Protein AF-A0A4R3HU77-F1 (afdb_monomer)

Sequence (291 aa):
MKYIYESVIEAAISDFEGFFNPNAQFRVNYKTANINGPAKVTGNEKGSTLWFNTFGAQQPIESLDDVMFCLIILGHELAHYVNKHVSHKDQSKTDSIAIEGWADNFGARITFTLITFGSAVSEIIDNLTAVPFAKPVPFKFKQEIILKAIGRALLRIYETVYKNTDGSGQYLKSSQRVFTFLAGVTAFFYRLWGDLNEVWLFYVYKRLAFDTKLTDRAYDPHDKMAPDALFERMREIHIQIKGEERFITAGMHPNFLNLIGTSYVDDPEERERRKDRLREEFKRWEFKFEL

Secondary structure (DSSP, 8-state):
--EEHHHHHHHHHHHHHHTB-GGG-----EEEE--SSSEEEEEETTEEEEEEEHHHHT-EE-SHHHHHHHHHHHHHHHHHHHTTGGG---SSHHHHHHHHHHHHHHHHHHHHHHHHH-HHHHHHHHHHH--TT-SSPPHHHHHHHHHHHHHHHHHHHIIIIIGGGTTSSSS--HHHHHHHHHHHHHHHHHHHHSS--HHHHHHHHIIIIITTTHHHHH--TT----HHHHHHHHHHHHHHHHTTSS-SS--B-HHHHHHH-------HHHHHHHHHHHHHHHHT-------

Nearest PDB structures (foldseek):
  8dwg-assembly1_R  TM=2.393E-01  e=9.213E+00  Homo sapiens

Foldseek 3Di:
DKDFLLLLLVLLQVLVCVLFDVVLVDHAAEDEDQDDDQWAWDDAPVAIYIYGHPVRRGHIDPALLNSLLSQLVSLLRVLCRQLVVNHDDDPDLLLLALSSLSSLLLSLLSSVCCCPRRPSNVVVLCVRPDDPPDPPDPPVVSVLRNLLSNLLSLLVCLVPPQCVCCPVSSHQHSLSSSVSNLNSNQQQVCLVPVADDPVVNCVSCCRRDVVNVNCVPSDDPVRDDPPPVSVVSSLVRSCVCCDPHQFNRDRRDPVCCSRNTGRRDPDPVVVVVVVVVVVVSVVPDDPPPPD

Radius of gyration: 18.77 Å; Cα contacts (8 Å, |Δi|>4): 395; chains: 1; bounding box: 55×50×49 Å

pLDDT: mean 90.28, std 10.26, range [32.72, 98.81]

Mean predicted aligned error: 5.1 Å

Structure (mmCIF, N/CA/C/O backbone):
data_AF-A0A4R3HU77-F1
#
_entry.id   AF-A0A4R3HU77-F1
#
loop_
_atom_site.group_PDB
_atom_site.id
_atom_site.type_symbol
_atom_site.label_atom_id
_atom_site.label_alt_id
_atom_site.label_comp_id
_atom_site.label_asym_id
_atom_site.label_entity_id
_atom_site.label_seq_id
_atom_site.pdbx_PDB_ins_code
_atom_site.Cartn_x
_atom_site.Cartn_y
_atom_site.Cartn_z
_atom_site.occupancy
_atom_site.B_iso_or_equiv
_atom_site.auth_seq_id
_atom_site.auth_comp_id
_atom_site.auth_asym_id
_atom_site.auth_atom_id
_atom_site.pdbx_PDB_model_num
ATOM 1 N N . MET A 1 1 ? -19.833 3.362 18.192 1.00 58.88 1 MET A N 1
ATOM 2 C CA . MET A 1 1 ? -18.814 2.327 18.468 1.00 58.88 1 MET A CA 1
ATOM 3 C C . MET A 1 1 ? -17.461 3.021 18.420 1.00 58.88 1 MET A C 1
ATOM 5 O O . MET A 1 1 ? -17.273 3.811 17.505 1.00 58.88 1 MET A O 1
ATOM 9 N N . LYS A 1 2 ? -16.586 2.843 19.417 1.00 75.12 2 LYS A N 1
ATOM 10 C CA . LYS A 1 2 ? -15.250 3.460 19.418 1.00 75.12 2 LYS A CA 1
ATOM 11 C C . LYS A 1 2 ? -14.259 2.413 18.920 1.00 75.12 2 LYS A C 1
ATOM 13 O O . LYS A 1 2 ? -14.083 1.404 19.592 1.00 75.12 2 LYS A O 1
ATOM 18 N N . TYR A 1 3 ? -13.684 2.632 17.744 1.00 86.44 3 TYR A N 1
ATOM 19 C CA . TYR A 1 3 ? -12.641 1.763 17.205 1.00 86.44 3 TYR A CA 1
ATOM 20 C C . TYR A 1 3 ? -11.271 2.194 17.739 1.00 86.44 3 TYR A C 1
ATOM 22 O O . TYR A 1 3 ? -11.066 3.362 18.081 1.00 86.44 3 TYR A O 1
ATOM 30 N N . ILE A 1 4 ? -10.339 1.247 17.791 1.00 93.50 4 ILE A N 1
ATOM 31 C CA . ILE A 1 4 ? -8.904 1.498 17.957 1.00 93.50 4 ILE A CA 1
ATOM 32 C C . ILE A 1 4 ? -8.156 0.948 16.741 1.00 93.50 4 ILE A C 1
ATOM 34 O O . ILE A 1 4 ? -8.726 0.185 15.956 1.00 93.50 4 ILE A O 1
ATOM 38 N N . TYR A 1 5 ? -6.892 1.331 16.572 1.00 93.25 5 TYR A N 1
ATOM 39 C CA . TYR A 1 5 ? -6.062 0.865 15.455 1.00 93.25 5 TYR A CA 1
ATOM 40 C C . TYR A 1 5 ? -5.981 -0.664 15.395 1.00 93.25 5 TYR A C 1
ATOM 42 O O . TYR A 1 5 ? -6.074 -1.234 14.313 1.00 93.25 5 TYR A O 1
ATOM 50 N N . GLU A 1 6 ? -5.881 -1.334 16.544 1.00 95.81 6 GLU A N 1
ATOM 51 C CA . GLU A 1 6 ? -5.884 -2.799 16.626 1.00 95.81 6 GLU A CA 1
ATOM 52 C C . GLU A 1 6 ? -7.128 -3.419 15.973 1.00 95.81 6 GLU A C 1
ATOM 54 O O . GLU A 1 6 ? -6.992 -4.348 15.185 1.00 95.81 6 GLU A O 1
ATOM 59 N N . SER A 1 7 ? -8.319 -2.840 16.161 1.00 95.81 7 SER A N 1
ATOM 60 C CA . SER A 1 7 ? -9.546 -3.331 15.516 1.00 95.81 7 SER A CA 1
ATOM 61 C C . SER A 1 7 ? -9.499 -3.215 13.987 1.00 95.81 7 SER A C 1
ATOM 63 O O . SER A 1 7 ? -10.023 -4.074 13.283 1.00 95.81 7 SER A O 1
ATOM 65 N N . VAL A 1 8 ? -8.873 -2.155 13.459 1.00 97.00 8 VAL A N 1
ATOM 66 C CA . VAL A 1 8 ? -8.681 -1.977 12.009 1.00 97.00 8 VAL A CA 1
ATOM 67 C C . VAL A 1 8 ? -7.663 -2.985 11.478 1.00 97.00 8 VAL A C 1
ATOM 69 O O . VAL A 1 8 ? -7.884 -3.571 10.420 1.00 97.00 8 V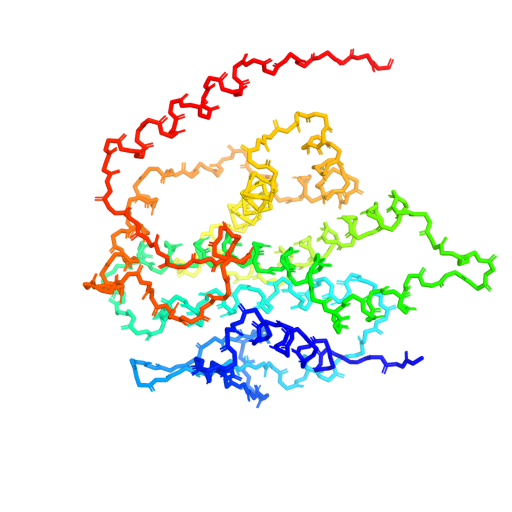AL A O 1
ATOM 72 N N . ILE A 1 9 ? -6.576 -3.214 12.220 1.00 97.75 9 ILE A N 1
ATOM 73 C CA . ILE A 1 9 ? -5.539 -4.196 11.885 1.00 97.75 9 ILE A CA 1
ATOM 74 C C . ILE A 1 9 ? -6.141 -5.600 11.814 1.00 97.75 9 ILE A C 1
ATOM 76 O O . ILE A 1 9 ? -5.934 -6.299 10.827 1.00 97.75 9 ILE A O 1
ATOM 80 N N . GLU A 1 10 ? -6.917 -5.996 12.821 1.00 98.00 10 GLU A N 1
ATOM 81 C CA . GLU A 1 10 ? -7.581 -7.300 12.883 1.00 98.00 10 GLU A CA 1
ATOM 82 C C . GLU A 1 10 ? -8.560 -7.504 11.728 1.00 98.00 10 GLU A C 1
ATOM 84 O O . GLU A 1 10 ? -8.513 -8.531 11.048 1.00 98.00 10 GLU A O 1
ATOM 89 N N . ALA A 1 11 ? -9.406 -6.504 11.460 1.00 98.31 11 ALA A N 1
ATOM 90 C CA . ALA A 1 11 ? -10.344 -6.538 10.344 1.00 98.31 11 ALA A CA 1
ATOM 91 C C . ALA A 1 11 ? -9.618 -6.692 9.000 1.00 98.31 11 ALA A C 1
ATOM 93 O O . ALA A 1 11 ? -9.968 -7.552 8.193 1.00 98.31 11 ALA A O 1
ATOM 94 N N . ALA A 1 12 ? -8.571 -5.899 8.778 1.00 98.62 12 ALA A N 1
ATOM 95 C CA . ALA A 1 12 ? -7.805 -5.926 7.543 1.00 98.62 12 ALA A CA 1
ATOM 96 C C . ALA A 1 12 ? -6.986 -7.211 7.368 1.00 98.62 12 ALA A C 1
ATOM 98 O O . ALA A 1 12 ? -6.893 -7.716 6.252 1.00 98.62 12 ALA A O 1
ATOM 99 N N . ILE A 1 13 ? -6.416 -7.767 8.441 1.00 98.62 13 ILE A N 1
ATOM 100 C CA . ILE A 1 13 ? -5.729 -9.063 8.395 1.00 98.62 13 ILE A CA 1
ATOM 101 C C . ILE A 1 13 ? -6.724 -10.179 8.067 1.00 98.62 13 ILE A C 1
ATOM 103 O O . ILE A 1 13 ? -6.445 -10.983 7.181 1.00 98.62 13 ILE A O 1
ATOM 107 N N . SER A 1 14 ? -7.890 -10.194 8.717 1.00 98.56 14 SER A N 1
ATOM 108 C CA . SER A 1 14 ? -8.952 -11.168 8.442 1.00 98.56 14 SER A CA 1
ATOM 109 C C . SER A 1 14 ? -9.405 -11.115 6.977 1.00 98.56 14 SER A C 1
ATOM 111 O O . SER A 1 14 ? -9.433 -12.140 6.293 1.00 98.56 14 SER A O 1
ATOM 113 N N . ASP A 1 15 ? -9.672 -9.913 6.453 1.00 98.69 15 ASP A N 1
ATOM 114 C CA . ASP A 1 15 ? -10.028 -9.729 5.043 1.00 98.69 15 ASP A CA 1
ATOM 115 C C . ASP A 1 15 ? -8.884 -10.161 4.106 1.00 98.69 15 ASP A C 1
ATOM 117 O O . ASP A 1 15 ? -9.128 -10.845 3.110 1.00 98.69 15 ASP A O 1
ATOM 121 N N . PHE A 1 16 ? -7.630 -9.821 4.430 1.00 98.62 16 PHE A N 1
ATOM 122 C CA . PHE A 1 16 ? -6.469 -10.204 3.625 1.00 98.62 16 PHE A CA 1
ATOM 123 C C . PHE A 1 16 ? -6.270 -11.721 3.572 1.00 98.62 16 PHE A C 1
ATOM 125 O O . PHE A 1 16 ? -6.025 -12.267 2.498 1.00 98.62 16 PHE A O 1
ATOM 132 N N . GLU A 1 17 ? -6.405 -12.420 4.702 1.00 98.44 17 GLU A N 1
ATOM 133 C CA . GLU A 1 17 ? -6.394 -13.886 4.748 1.00 98.44 17 GLU A CA 1
ATOM 134 C C . GLU A 1 17 ? -7.550 -14.484 3.937 1.00 98.44 17 GLU A C 1
ATOM 136 O O . GLU A 1 17 ? -7.363 -15.488 3.245 1.00 98.44 17 GLU A O 1
ATOM 141 N N . GLY A 1 18 ? -8.717 -13.833 3.953 1.00 98.12 18 GLY A N 1
ATOM 142 C CA . GLY A 1 18 ? -9.880 -14.186 3.137 1.00 98.12 18 GLY A CA 1
ATOM 143 C C . GLY A 1 18 ? -9.653 -14.074 1.624 1.00 98.12 18 GLY A C 1
ATOM 144 O O . GLY A 1 18 ? -10.386 -14.687 0.847 1.00 98.12 18 GLY A O 1
ATOM 145 N N . PHE A 1 19 ? -8.612 -13.363 1.176 1.00 98.31 19 PHE A N 1
ATOM 146 C CA . PHE A 1 19 ? -8.212 -13.328 -0.236 1.00 98.31 19 PHE A CA 1
ATOM 147 C C . PHE A 1 19 ? -7.457 -14.588 -0.687 1.00 98.31 19 PHE A C 1
ATOM 149 O O . PHE A 1 19 ? -7.163 -14.747 -1.877 1.00 98.31 19 PHE A O 1
ATOM 156 N N . PHE A 1 20 ? -7.157 -15.507 0.229 1.00 98.06 20 PHE A N 1
ATOM 157 C CA . PHE A 1 20 ? -6.540 -16.795 -0.059 1.00 98.06 20 PHE A CA 1
ATOM 158 C C . PHE A 1 20 ? -7.570 -17.920 0.024 1.00 98.06 20 PHE A C 1
ATOM 160 O O . PHE A 1 20 ? -8.536 -17.875 0.780 1.00 98.06 20 PHE A O 1
ATOM 167 N N . ASN A 1 21 ? -7.360 -18.968 -0.771 1.00 96.38 21 ASN A N 1
ATOM 168 C CA . ASN A 1 21 ? -8.186 -20.164 -0.702 1.00 96.38 21 ASN A CA 1
ATOM 169 C C . ASN A 1 21 ? -8.061 -20.787 0.700 1.00 96.38 21 ASN A C 1
ATOM 171 O O . ASN A 1 21 ? -6.933 -20.990 1.154 1.00 96.38 21 ASN A O 1
ATOM 175 N N . PRO A 1 22 ? -9.165 -21.192 1.357 1.00 93.00 22 PRO A N 1
ATOM 176 C CA . PRO A 1 22 ? -9.110 -21.786 2.697 1.00 93.00 22 PRO A CA 1
ATOM 177 C C . PRO A 1 22 ? -8.163 -22.992 2.803 1.00 93.00 22 PRO A C 1
ATOM 179 O O . PRO A 1 22 ? -7.464 -23.153 3.801 1.00 93.00 22 PRO A O 1
ATOM 182 N N . ASN A 1 23 ? -8.070 -23.794 1.735 1.00 94.12 23 ASN A N 1
ATOM 183 C CA . ASN A 1 23 ? -7.181 -24.958 1.652 1.00 94.12 23 ASN A CA 1
ATOM 184 C C . ASN A 1 23 ? -5.688 -24.598 1.658 1.00 94.12 23 ASN A C 1
ATOM 186 O O . ASN A 1 23 ? -4.865 -25.452 1.969 1.00 94.12 23 ASN A O 1
ATOM 190 N N . ALA A 1 24 ? -5.329 -23.358 1.317 1.00 93.12 24 ALA A N 1
ATOM 191 C CA . ALA A 1 24 ? -3.950 -22.887 1.386 1.00 93.12 24 ALA A CA 1
ATOM 192 C C . ALA A 1 24 ? -3.493 -22.613 2.825 1.00 93.12 24 ALA A C 1
ATOM 194 O O . ALA A 1 24 ? -2.299 -22.437 3.045 1.00 93.12 24 ALA A O 1
ATOM 195 N N . GLN A 1 25 ? -4.432 -22.548 3.782 1.00 93.31 25 GLN A N 1
ATOM 196 C CA . GLN A 1 25 ? -4.165 -22.290 5.201 1.00 93.31 25 GLN A CA 1
ATOM 197 C C . GLN A 1 25 ? -3.272 -21.060 5.435 1.00 93.31 25 GLN A C 1
ATOM 199 O O . GLN A 1 25 ? -2.499 -21.011 6.391 1.00 93.31 25 GLN A O 1
ATOM 204 N N . PHE A 1 26 ? -3.370 -20.061 4.554 1.00 95.88 26 PHE A N 1
ATOM 205 C CA . PHE A 1 26 ? -2.584 -18.844 4.674 1.00 95.88 26 PHE A CA 1
ATOM 206 C C . PHE A 1 26 ? -3.008 -18.088 5.933 1.00 95.88 26 PHE A C 1
ATOM 208 O O . PHE A 1 26 ? -4.196 -17.819 6.140 1.00 95.88 26 PHE A O 1
ATOM 215 N N . ARG A 1 27 ? -2.027 -17.781 6.782 1.00 96.94 27 ARG A N 1
ATOM 216 C CA . ARG A 1 27 ? -2.214 -17.044 8.027 1.00 96.94 27 ARG A CA 1
ATOM 217 C C . ARG A 1 27 ? -1.134 -15.999 8.182 1.00 96.94 27 ARG A C 1
ATOM 219 O O . ARG A 1 27 ? 0.044 -16.261 7.939 1.00 96.94 27 ARG A O 1
ATOM 226 N N . VAL A 1 28 ? -1.553 -14.827 8.616 1.00 97.75 28 VAL A N 1
ATOM 227 C CA . VAL A 1 28 ? -0.709 -13.685 8.890 1.00 97.75 28 VAL A CA 1
ATOM 228 C C . VAL A 1 28 ? -0.426 -13.667 10.385 1.00 97.75 28 VAL A C 1
ATOM 230 O O . VAL A 1 28 ? -1.263 -13.301 11.204 1.00 97.75 28 VAL A O 1
ATOM 233 N N . ASN A 1 29 ? 0.793 -14.042 10.759 1.00 97.38 29 ASN A N 1
ATOM 234 C CA . ASN A 1 29 ? 1.222 -13.902 12.148 1.00 97.38 29 ASN A CA 1
ATOM 235 C C . ASN A 1 29 ? 1.448 -12.420 12.466 1.00 97.38 29 ASN A C 1
ATOM 237 O O . ASN A 1 29 ? 2.255 -11.764 11.800 1.00 97.38 29 ASN A O 1
ATOM 241 N N . TYR A 1 30 ? 0.815 -11.912 13.521 1.00 97.50 30 TYR A N 1
ATOM 242 C CA . TYR A 1 30 ? 1.050 -10.557 14.007 1.00 97.50 30 TYR A CA 1
ATOM 243 C C . TYR A 1 30 ? 1.049 -10.471 15.534 1.00 97.50 30 TYR A C 1
ATOM 245 O O . TYR A 1 30 ? 0.546 -11.356 16.224 1.00 97.50 30 TYR A O 1
ATOM 253 N N . LYS A 1 31 ? 1.657 -9.407 16.065 1.00 96.44 31 LYS A N 1
ATOM 254 C CA . LYS A 1 31 ? 1.600 -9.041 17.486 1.00 96.44 31 LYS A CA 1
ATOM 255 C C . LYS A 1 31 ? 1.847 -7.550 17.688 1.00 96.44 31 LYS A C 1
ATOM 257 O O . LYS A 1 31 ? 2.402 -6.879 16.816 1.00 96.44 31 LYS A O 1
ATOM 262 N N . THR A 1 32 ? 1.532 -7.050 18.876 1.00 95.25 32 THR A N 1
ATOM 263 C CA . THR A 1 32 ? 1.999 -5.738 19.331 1.00 95.25 32 THR A CA 1
ATOM 264 C C . THR A 1 32 ? 3.338 -5.867 20.065 1.00 95.25 32 THR A C 1
ATOM 266 O O . THR A 1 32 ? 3.611 -6.860 20.744 1.00 95.25 32 THR A O 1
ATOM 269 N N . ALA A 1 33 ? 4.223 -4.889 19.887 1.00 94.25 33 ALA A N 1
ATOM 270 C CA . ALA A 1 33 ? 5.529 -4.832 20.536 1.00 94.25 33 ALA A CA 1
ATOM 271 C C . ALA A 1 33 ? 5.996 -3.380 20.716 1.00 94.25 33 ALA A C 1
ATOM 273 O O . ALA A 1 33 ? 5.563 -2.472 20.005 1.00 94.25 33 ALA A O 1
ATOM 274 N N . ASN A 1 34 ? 6.937 -3.158 21.636 1.00 94.38 34 ASN A N 1
ATOM 275 C CA . ASN A 1 34 ? 7.610 -1.868 21.756 1.00 94.38 34 ASN A CA 1
ATOM 276 C C . ASN A 1 34 ? 8.683 -1.744 20.661 1.00 94.38 34 ASN A C 1
ATOM 278 O O . ASN A 1 34 ? 9.772 -2.308 20.781 1.00 94.38 34 ASN A O 1
ATOM 282 N N . ILE A 1 35 ? 8.345 -1.063 19.566 1.00 94.81 35 ILE A N 1
ATOM 283 C CA . ILE A 1 35 ? 9.208 -0.875 18.392 1.00 94.81 35 ILE A CA 1
ATOM 284 C C . ILE A 1 35 ? 9.349 0.602 18.036 1.00 94.81 35 ILE A C 1
ATOM 286 O O . ILE A 1 35 ? 8.446 1.400 18.284 1.00 94.81 35 ILE A O 1
ATOM 290 N N . ASN A 1 36 ? 10.462 0.944 17.388 1.00 88.62 36 ASN A N 1
ATOM 291 C CA . ASN A 1 36 ? 10.623 2.241 16.740 1.00 88.62 36 ASN A CA 1
ATOM 292 C C . ASN A 1 36 ? 9.854 2.237 15.413 1.00 88.62 36 ASN A C 1
ATOM 294 O O . ASN A 1 36 ? 10.079 1.354 14.587 1.00 88.62 36 ASN A O 1
ATOM 298 N N . GLY A 1 37 ? 8.978 3.223 15.217 1.00 91.06 37 GLY A N 1
ATOM 299 C CA . GLY A 1 37 ? 8.084 3.301 14.059 1.00 91.06 37 GLY A CA 1
ATOM 300 C C . GLY A 1 37 ? 6.708 2.667 14.309 1.00 91.06 37 GLY A C 1
ATOM 301 O O . GLY A 1 37 ? 6.479 2.098 15.377 1.00 91.06 37 GLY A O 1
ATOM 302 N N . PRO A 1 38 ? 5.767 2.806 13.359 1.00 94.12 38 PRO A N 1
ATOM 303 C CA . PRO A 1 38 ? 4.383 2.377 13.553 1.00 94.12 38 PRO A CA 1
ATOM 304 C C . PRO A 1 38 ? 4.193 0.860 13.418 1.00 94.12 38 PRO A C 1
ATOM 306 O O . PRO A 1 38 ? 3.405 0.269 14.159 1.00 94.12 38 PRO A O 1
ATOM 309 N N . ALA A 1 39 ? 4.922 0.232 12.497 1.00 97.00 39 ALA A N 1
ATOM 310 C CA . ALA A 1 39 ? 4.902 -1.200 12.253 1.00 97.00 39 ALA A CA 1
ATOM 311 C C . ALA A 1 39 ? 6.224 -1.652 11.607 1.00 97.00 39 ALA A C 1
ATOM 313 O O . ALA A 1 39 ? 7.027 -0.809 11.209 1.00 97.00 39 ALA A O 1
ATOM 314 N N . LYS A 1 40 ? 6.465 -2.966 11.580 1.00 96.38 40 LYS A N 1
ATOM 315 C CA . LYS A 1 40 ? 7.498 -3.615 10.758 1.00 96.38 40 LYS A CA 1
ATOM 316 C C . LYS A 1 40 ? 7.223 -5.109 10.592 1.00 96.38 40 LYS A C 1
ATOM 318 O O . LYS A 1 40 ? 6.710 -5.745 11.518 1.00 96.38 40 LYS A O 1
ATOM 323 N N . VAL A 1 41 ? 7.679 -5.719 9.503 1.00 96.94 41 VAL A N 1
ATOM 324 C CA . VAL A 1 41 ? 7.819 -7.182 9.405 1.00 96.94 41 VAL A CA 1
ATOM 325 C C . VAL A 1 41 ? 9.154 -7.634 9.997 1.00 96.94 41 VAL A C 1
ATOM 327 O O . VAL A 1 41 ? 10.211 -7.061 9.747 1.00 96.94 41 VAL A O 1
ATOM 330 N N . THR A 1 42 ? 9.121 -8.705 10.786 1.00 94.75 42 THR A N 1
ATOM 331 C CA . THR A 1 42 ? 10.324 -9.402 11.266 1.00 94.75 42 THR A CA 1
ATOM 332 C C . THR A 1 42 ? 10.236 -10.878 10.913 1.00 94.75 42 THR A C 1
ATOM 334 O O . THR A 1 42 ? 9.136 -11.425 10.848 1.00 94.75 42 THR A O 1
ATOM 337 N N . GLY A 1 43 ? 11.368 -11.544 10.705 1.00 92.44 43 GLY A N 1
ATOM 338 C CA . GLY A 1 43 ? 11.365 -12.971 10.408 1.00 92.44 43 GLY A CA 1
ATOM 339 C C . GLY A 1 43 ? 12.558 -13.419 9.586 1.00 92.44 43 GLY A C 1
ATOM 340 O O . GLY A 1 43 ? 13.592 -12.757 9.557 1.00 92.44 43 GLY A O 1
ATOM 341 N N . ASN A 1 44 ? 12.391 -14.574 8.952 1.00 87.88 44 ASN A N 1
ATOM 342 C CA . ASN A 1 44 ? 13.328 -15.168 8.007 1.00 87.88 44 ASN A CA 1
ATOM 343 C C . ASN A 1 44 ? 12.569 -16.108 7.048 1.00 87.88 44 ASN A C 1
ATOM 345 O O . ASN A 1 44 ? 11.339 -16.107 6.995 1.00 87.88 44 ASN A O 1
ATOM 349 N N . GLU A 1 45 ? 13.303 -16.942 6.312 1.00 81.44 45 GLU A N 1
ATOM 350 C CA . GLU A 1 45 ? 12.761 -17.944 5.382 1.00 81.44 45 GLU A CA 1
ATOM 351 C C . GLU A 1 45 ? 11.730 -18.911 6.000 1.00 81.44 45 GLU A C 1
ATOM 353 O O . GLU A 1 45 ? 10.850 -19.396 5.293 1.00 81.44 45 GLU A O 1
ATOM 358 N N . LYS A 1 46 ? 11.801 -19.177 7.313 1.00 84.12 46 LYS A N 1
ATOM 359 C CA . LYS A 1 46 ? 10.910 -20.118 8.013 1.00 84.12 46 LYS A CA 1
ATOM 360 C C . LYS A 1 46 ? 9.588 -19.490 8.435 1.00 84.12 46 LYS A C 1
ATOM 362 O O . LYS A 1 46 ? 8.665 -20.209 8.805 1.00 84.12 46 LYS A O 1
ATOM 367 N N . GLY A 1 47 ? 9.500 -18.164 8.435 1.00 88.75 47 GLY A N 1
ATOM 368 C CA . GLY A 1 47 ? 8.305 -17.467 8.873 1.00 88.75 47 GLY A CA 1
ATOM 369 C C . GLY A 1 47 ? 8.550 -15.996 9.155 1.00 88.75 47 GLY A C 1
ATOM 370 O O . GLY A 1 47 ? 9.648 -15.573 9.519 1.00 88.75 47 GLY A O 1
ATOM 371 N N . SER A 1 48 ? 7.483 -15.223 8.996 1.00 95.19 48 SER A N 1
ATOM 372 C CA . SER A 1 48 ? 7.452 -13.789 9.265 1.00 95.19 48 SER A CA 1
ATOM 373 C C . SER A 1 48 ? 6.346 -13.454 10.258 1.00 95.19 48 SER A C 1
ATOM 375 O O . SER A 1 48 ? 5.353 -14.180 10.377 1.00 95.19 48 SER A O 1
ATOM 377 N N . THR A 1 49 ? 6.514 -12.350 10.978 1.00 97.56 49 THR A N 1
ATOM 378 C CA . THR A 1 49 ? 5.531 -11.791 11.906 1.00 97.56 49 THR A CA 1
ATOM 379 C C . THR A 1 49 ? 5.489 -10.277 11.751 1.00 97.56 49 THR A C 1
ATOM 381 O O . THR A 1 49 ? 6.528 -9.618 11.832 1.00 97.56 49 THR A O 1
ATOM 384 N N . LEU A 1 50 ? 4.287 -9.735 11.577 1.00 97.94 50 LEU A N 1
ATOM 385 C CA . LEU A 1 50 ? 4.012 -8.300 11.620 1.00 97.94 50 LEU A CA 1
ATOM 386 C C . LEU A 1 50 ? 4.042 -7.812 13.064 1.00 97.94 50 LEU A C 1
ATOM 388 O O . LEU A 1 50 ? 3.375 -8.370 13.935 1.00 97.94 50 LEU A O 1
ATOM 392 N N . TRP A 1 51 ? 4.849 -6.799 13.341 1.00 97.94 51 TRP A N 1
ATOM 393 C CA . TRP A 1 51 ? 4.908 -6.166 14.651 1.00 97.94 51 TRP A CA 1
ATOM 394 C C . TRP A 1 51 ? 4.306 -4.779 14.533 1.00 97.94 51 TRP A C 1
ATOM 396 O O . TRP A 1 51 ? 4.782 -3.975 13.738 1.00 97.94 51 TRP A O 1
ATOM 406 N N . PHE A 1 52 ? 3.303 -4.491 15.354 1.00 97.00 52 PHE A N 1
ATOM 407 C CA . PHE A 1 52 ? 2.726 -3.156 15.489 1.00 97.00 52 PHE A CA 1
ATOM 408 C C . PHE A 1 52 ? 3.226 -2.502 16.768 1.00 97.00 52 PHE A C 1
ATOM 410 O O . PHE A 1 52 ? 3.395 -3.172 17.789 1.00 97.00 52 PHE A O 1
ATOM 417 N N . ASN A 1 53 ? 3.446 -1.191 16.737 1.00 95.81 53 ASN A N 1
ATOM 418 C CA . ASN A 1 53 ? 3.778 -0.459 17.950 1.00 95.81 53 ASN A CA 1
ATOM 419 C C . ASN A 1 53 ? 2.621 -0.553 18.954 1.00 95.81 53 ASN A C 1
ATOM 421 O O . ASN A 1 53 ? 1.497 -0.177 18.629 1.00 95.81 53 ASN A O 1
ATOM 425 N N . THR A 1 54 ? 2.893 -1.024 20.174 1.00 91.31 54 THR A N 1
ATOM 426 C CA . THR A 1 54 ? 1.860 -1.214 21.208 1.00 91.31 54 THR A CA 1
ATOM 427 C C . THR A 1 54 ? 1.070 0.062 21.498 1.00 91.31 54 THR A C 1
ATOM 429 O O . THR A 1 54 ? -0.152 0.010 21.579 1.00 91.31 54 THR A O 1
ATOM 432 N N . PHE A 1 55 ? 1.731 1.216 21.616 1.00 87.75 55 PHE A N 1
ATOM 433 C CA . PHE A 1 55 ? 1.042 2.482 21.881 1.00 87.75 55 PHE A CA 1
ATOM 434 C C . PHE A 1 55 ? 0.241 2.957 20.668 1.00 87.75 55 PHE A C 1
ATOM 436 O O . PHE A 1 55 ? -0.867 3.460 20.831 1.00 87.75 55 PHE A O 1
ATOM 443 N N . GLY A 1 56 ? 0.779 2.759 19.461 1.00 86.00 56 GLY A N 1
ATOM 444 C CA . GLY A 1 56 ? 0.088 3.042 18.204 1.00 86.00 56 GLY A CA 1
ATOM 445 C C . GLY A 1 56 ? -1.186 2.210 18.033 1.00 86.00 56 GLY A C 1
ATOM 446 O O . GLY A 1 56 ? -2.238 2.755 17.722 1.00 86.00 56 GLY A O 1
ATOM 447 N N . ALA A 1 57 ? -1.115 0.905 18.306 1.00 88.69 57 ALA A N 1
ATOM 448 C CA . ALA A 1 57 ? -2.241 -0.022 18.169 1.00 88.69 57 ALA A CA 1
ATOM 449 C C . ALA A 1 57 ? -3.421 0.317 19.101 1.00 88.69 57 ALA A C 1
ATOM 451 O O . ALA A 1 57 ? -4.577 0.091 18.746 1.00 88.69 57 ALA A O 1
ATOM 452 N N . GLN A 1 58 ? -3.138 0.912 20.263 1.00 91.69 58 GLN A N 1
ATOM 453 C CA . GLN A 1 58 ? -4.150 1.329 21.238 1.00 91.69 58 GLN A CA 1
ATOM 454 C C . GLN A 1 58 ? -4.709 2.740 20.979 1.00 91.69 58 GLN A C 1
ATOM 456 O O . GLN A 1 58 ? -5.556 3.212 21.743 1.00 91.69 58 GLN A O 1
ATOM 461 N N . GLN A 1 59 ? -4.260 3.442 19.930 1.00 93.06 59 GLN A N 1
ATOM 462 C CA . GLN A 1 59 ? -4.797 4.766 19.621 1.00 93.06 59 GLN A CA 1
ATOM 463 C C . GLN A 1 59 ? -6.256 4.680 19.157 1.00 93.06 59 GLN A C 1
ATOM 465 O O . GLN A 1 59 ? -6.615 3.769 18.403 1.00 93.06 59 GLN A O 1
ATOM 470 N N . PRO A 1 60 ? -7.113 5.622 19.593 1.00 94.38 60 PRO A N 1
ATOM 471 C CA . PRO A 1 60 ? -8.486 5.689 19.127 1.00 94.38 60 PRO A CA 1
ATOM 472 C C . PRO A 1 60 ? -8.545 6.063 17.643 1.00 94.38 60 PRO A C 1
ATOM 474 O O . PRO A 1 60 ? -7.745 6.854 17.151 1.00 94.38 60 PRO A O 1
ATOM 477 N N . ILE A 1 61 ? -9.534 5.509 16.951 1.00 93.38 61 ILE A N 1
ATOM 478 C CA . ILE A 1 61 ? -9.939 5.930 15.611 1.00 93.38 61 ILE A CA 1
ATOM 479 C C . ILE A 1 61 ? -11.039 6.974 15.779 1.00 93.38 61 ILE A C 1
ATOM 481 O O . ILE A 1 61 ? -12.125 6.664 16.279 1.00 93.38 61 ILE A O 1
ATOM 485 N N . GLU A 1 62 ? -10.762 8.205 15.361 1.00 90.06 62 GLU A N 1
ATOM 486 C CA . GLU A 1 62 ? -11.706 9.325 15.465 1.00 90.06 62 GLU A CA 1
ATOM 487 C C . GLU A 1 62 ? -12.267 9.726 14.100 1.00 90.06 62 GLU A C 1
ATOM 489 O O . GLU A 1 62 ? -13.296 10.395 14.008 1.00 90.06 62 GLU A O 1
ATOM 494 N N . SER A 1 63 ? -11.608 9.294 13.027 1.00 93.50 63 SER A N 1
ATOM 495 C CA . SER A 1 63 ? -11.923 9.697 11.667 1.00 93.50 63 SER A CA 1
ATOM 496 C C . SER A 1 63 ? -11.624 8.596 10.652 1.00 93.50 63 SER A C 1
ATOM 498 O O . SER A 1 63 ? -10.912 7.628 10.925 1.00 93.50 63 SER A O 1
ATOM 500 N N . LEU A 1 64 ? -12.134 8.774 9.430 1.00 95.00 64 LEU A N 1
ATOM 501 C CA . LEU A 1 64 ? -11.745 7.924 8.306 1.00 95.00 64 LEU A CA 1
ATOM 502 C C . LEU A 1 64 ? -10.252 8.073 7.971 1.00 95.00 64 LEU A C 1
ATOM 504 O O . LEU A 1 64 ? -9.636 7.119 7.509 1.00 95.00 64 LEU A O 1
ATOM 508 N N . ASP A 1 65 ? -9.660 9.238 8.234 1.00 96.44 65 ASP A N 1
ATOM 509 C CA . ASP A 1 65 ? -8.239 9.494 7.994 1.00 96.44 65 ASP A CA 1
ATOM 510 C C . ASP A 1 65 ? -7.361 8.586 8.865 1.00 96.44 65 ASP A C 1
ATOM 512 O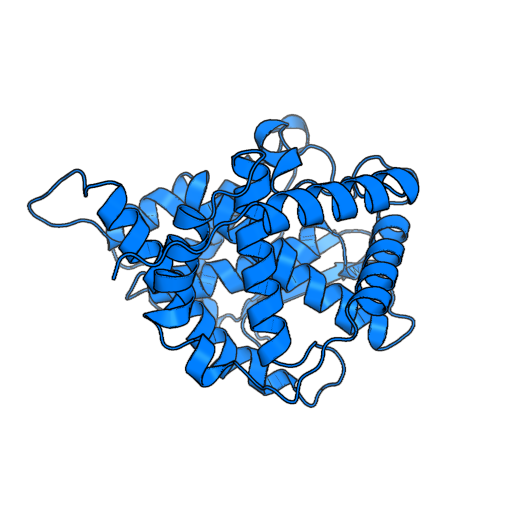 O . ASP A 1 65 ? -6.344 8.089 8.388 1.00 96.44 65 ASP A O 1
ATOM 516 N N . ASP A 1 66 ? -7.770 8.310 10.109 1.00 97.00 66 ASP A N 1
ATOM 517 C CA . ASP A 1 66 ? -7.056 7.384 10.997 1.00 97.00 66 ASP A CA 1
ATOM 518 C C . ASP A 1 66 ? -7.113 5.943 10.484 1.00 97.00 66 ASP A C 1
ATOM 520 O O . ASP A 1 66 ? -6.103 5.237 10.497 1.00 97.00 66 ASP A O 1
ATOM 524 N N . VAL A 1 67 ? -8.274 5.523 9.968 1.00 97.75 67 VAL A N 1
ATOM 525 C CA . VAL A 1 67 ? -8.420 4.212 9.321 1.00 97.75 67 VAL A CA 1
ATOM 526 C C . VAL A 1 67 ? -7.502 4.123 8.107 1.00 97.75 67 VAL A C 1
ATOM 528 O O . VAL A 1 67 ? -6.746 3.165 7.984 1.00 97.75 67 VAL A O 1
ATOM 531 N N . MET A 1 68 ? -7.511 5.131 7.230 1.00 98.38 68 MET A N 1
ATOM 532 C CA . MET A 1 68 ? -6.671 5.130 6.028 1.00 98.38 68 MET A CA 1
ATOM 533 C C . MET A 1 68 ? -5.180 5.186 6.371 1.00 98.38 68 MET A C 1
ATOM 535 O O . MET A 1 68 ? -4.387 4.501 5.733 1.00 98.38 68 MET A O 1
ATOM 539 N N . PHE A 1 69 ? -4.790 5.935 7.403 1.00 98.19 69 PHE A N 1
ATOM 540 C CA . PHE A 1 69 ? -3.411 5.972 7.891 1.00 98.19 69 PHE A CA 1
ATOM 541 C C . PHE A 1 69 ? -2.960 4.584 8.364 1.00 98.19 69 PHE A C 1
ATOM 543 O O . PHE A 1 69 ? -1.895 4.111 7.965 1.00 98.19 69 PHE A O 1
ATOM 550 N N . CYS A 1 70 ? -3.800 3.900 9.146 1.00 98.06 70 CYS A N 1
ATOM 551 C CA . CYS A 1 70 ? -3.551 2.532 9.592 1.00 98.06 70 CYS A CA 1
ATOM 552 C C . CYS A 1 70 ? -3.443 1.550 8.411 1.00 98.06 70 CYS A C 1
ATOM 554 O O . CYS A 1 70 ? -2.475 0.794 8.331 1.00 98.06 70 CYS A O 1
ATOM 556 N N . LEU A 1 71 ? -4.389 1.599 7.466 1.00 98.62 71 LEU A N 1
ATOM 557 C CA . LEU A 1 71 ? -4.422 0.695 6.314 1.00 98.62 71 LEU A CA 1
ATOM 558 C C . LEU A 1 71 ? -3.238 0.888 5.363 1.00 98.62 71 LEU A C 1
ATOM 560 O O . LEU A 1 71 ? -2.736 -0.105 4.851 1.00 98.62 71 LEU A O 1
ATOM 564 N N . ILE A 1 72 ? -2.765 2.120 5.140 1.00 98.69 72 ILE A N 1
ATOM 565 C CA . ILE A 1 72 ? -1.597 2.366 4.279 1.00 98.69 72 ILE A CA 1
ATOM 566 C C . ILE A 1 72 ? -0.336 1.742 4.890 1.00 98.69 72 ILE A C 1
ATOM 568 O O . ILE A 1 72 ? 0.412 1.061 4.187 1.00 98.69 72 ILE A O 1
ATOM 572 N N . ILE A 1 73 ? -0.118 1.930 6.197 1.00 98.38 73 ILE A N 1
ATOM 573 C CA . ILE A 1 73 ? 1.012 1.318 6.913 1.00 98.38 73 ILE A CA 1
ATOM 574 C C . ILE A 1 73 ? 0.891 -0.205 6.866 1.00 98.38 73 ILE A C 1
ATOM 576 O O . ILE A 1 73 ? 1.834 -0.891 6.486 1.00 98.38 73 ILE A O 1
ATOM 580 N N . LEU A 1 74 ? -0.286 -0.743 7.190 1.00 98.56 74 LEU A N 1
ATOM 581 C CA . LEU A 1 74 ? -0.523 -2.181 7.149 1.00 98.56 74 LEU A CA 1
ATOM 582 C C . LEU A 1 74 ? -0.326 -2.759 5.743 1.00 98.56 74 LEU A C 1
ATOM 584 O O . LEU A 1 74 ? 0.275 -3.818 5.604 1.00 98.56 74 LEU A O 1
ATOM 588 N N . GLY A 1 75 ? -0.805 -2.078 4.703 1.00 98.81 75 GLY A N 1
ATOM 589 C CA . GLY A 1 75 ? -0.635 -2.493 3.316 1.00 98.81 75 GLY A CA 1
ATOM 590 C C . GLY A 1 75 ? 0.839 -2.592 2.933 1.00 98.81 75 GLY A C 1
ATOM 591 O O . GLY A 1 75 ? 1.242 -3.591 2.339 1.00 98.81 75 GLY A O 1
ATOM 592 N N . HIS A 1 76 ? 1.647 -1.600 3.315 1.00 98.69 76 HIS A N 1
ATOM 593 C CA . HIS A 1 76 ? 3.101 -1.622 3.130 1.00 98.69 76 HIS A CA 1
ATOM 594 C C . HIS A 1 76 ? 3.735 -2.838 3.829 1.00 98.69 76 HIS A C 1
ATOM 596 O O . HIS A 1 76 ? 4.458 -3.616 3.207 1.00 98.69 76 HIS A O 1
ATOM 602 N N . GLU A 1 77 ? 3.394 -3.093 5.090 1.00 98.56 77 GLU A N 1
ATOM 603 C CA . GLU A 1 77 ? 3.955 -4.237 5.814 1.00 98.56 77 GLU A CA 1
ATOM 604 C C . GLU A 1 77 ? 3.470 -5.594 5.279 1.00 98.56 77 GLU A C 1
ATOM 606 O O . GLU A 1 77 ? 4.241 -6.550 5.170 1.00 98.56 77 GLU A O 1
ATOM 611 N N . LEU A 1 78 ? 2.205 -5.699 4.866 1.00 98.69 78 LEU A N 1
ATOM 612 C CA . LEU A 1 78 ? 1.686 -6.889 4.189 1.00 98.69 78 LEU A CA 1
ATOM 613 C C . LEU A 1 78 ? 2.399 -7.129 2.856 1.00 98.69 78 LEU A C 1
ATOM 615 O O . LEU A 1 78 ? 2.586 -8.287 2.476 1.00 98.69 78 LEU A O 1
ATOM 619 N N . ALA A 1 79 ? 2.851 -6.074 2.170 1.00 98.50 79 ALA A N 1
ATOM 620 C CA . ALA A 1 79 ? 3.671 -6.214 0.975 1.00 98.50 79 ALA A CA 1
ATOM 621 C C . ALA A 1 79 ? 5.014 -6.882 1.299 1.00 98.50 79 ALA A C 1
ATOM 623 O O . ALA A 1 79 ? 5.380 -7.833 0.606 1.00 98.50 79 ALA A O 1
ATOM 624 N N . HIS A 1 80 ? 5.703 -6.476 2.371 1.00 98.00 80 HIS A N 1
ATOM 625 C CA . HIS A 1 80 ? 6.902 -7.184 2.837 1.00 98.00 80 HIS A CA 1
ATOM 626 C C . HIS A 1 80 ? 6.605 -8.635 3.219 1.00 98.00 80 HIS A C 1
ATOM 628 O O . HIS A 1 80 ? 7.381 -9.532 2.878 1.00 98.00 80 HIS A O 1
ATOM 634 N N . TYR A 1 81 ? 5.480 -8.870 3.897 1.00 97.94 81 TYR A N 1
ATOM 635 C CA . TYR A 1 81 ? 5.075 -10.191 4.368 1.00 97.94 81 TYR A CA 1
ATOM 636 C C . TYR A 1 81 ? 4.851 -11.165 3.205 1.00 97.94 81 TYR A C 1
ATOM 638 O O . TYR A 1 81 ? 5.487 -12.216 3.131 1.00 97.94 81 TYR A O 1
ATOM 646 N N . VAL A 1 82 ? 3.980 -10.805 2.258 1.00 97.00 82 VAL A N 1
ATOM 647 C CA . VAL A 1 82 ? 3.576 -11.683 1.147 1.00 97.00 82 VAL A CA 1
ATOM 648 C C . VAL A 1 82 ? 4.669 -11.839 0.087 1.00 97.00 82 VAL A C 1
ATOM 650 O O . VAL A 1 82 ? 4.702 -12.847 -0.620 1.00 97.00 82 VAL A O 1
ATOM 653 N N . ASN A 1 83 ? 5.585 -10.875 -0.016 1.00 96.94 83 ASN A N 1
ATOM 654 C CA . ASN A 1 83 ? 6.763 -10.973 -0.878 1.00 96.94 83 ASN A CA 1
ATOM 655 C C . ASN A 1 83 ? 7.986 -11.544 -0.153 1.00 96.94 83 ASN A C 1
ATOM 657 O O . ASN A 1 83 ? 9.056 -11.602 -0.747 1.00 96.94 83 ASN A O 1
ATOM 661 N N . LYS A 1 84 ? 7.845 -11.983 1.107 1.00 96.19 84 LYS A N 1
ATOM 662 C CA . LYS A 1 84 ? 8.918 -12.579 1.920 1.00 96.19 84 LYS A CA 1
ATOM 663 C C . LYS A 1 84 ? 10.204 -11.743 1.923 1.00 96.19 84 LYS A C 1
ATOM 665 O O . LYS A 1 84 ? 11.301 -12.299 1.948 1.00 96.19 84 LYS A O 1
ATOM 670 N N . HIS A 1 85 ? 10.094 -10.415 1.932 1.00 96.19 85 HIS A N 1
ATOM 671 C CA . HIS A 1 85 ? 11.258 -9.524 1.838 1.00 96.19 85 HIS A CA 1
ATOM 672 C C . HIS A 1 85 ? 12.281 -9.762 2.957 1.00 96.19 85 HIS A C 1
ATOM 674 O O . HIS A 1 85 ? 13.476 -9.687 2.713 1.00 96.19 85 HIS A O 1
ATOM 680 N N . VAL A 1 86 ? 11.842 -10.160 4.157 1.00 94.12 86 VAL A N 1
ATOM 681 C CA . VAL A 1 86 ? 12.747 -10.488 5.279 1.00 94.12 86 VAL A CA 1
ATOM 682 C C . VAL A 1 86 ? 13.595 -11.749 5.063 1.00 94.12 86 VAL A C 1
ATOM 684 O O . VAL A 1 86 ? 14.492 -12.028 5.855 1.00 94.12 86 VAL A O 1
ATOM 687 N N . SER A 1 87 ? 13.309 -12.543 4.026 1.00 91.25 87 SER A N 1
ATOM 688 C CA . SER A 1 87 ? 14.160 -13.670 3.623 1.00 91.25 87 SER A CA 1
ATOM 689 C C . SER A 1 87 ? 15.300 -13.248 2.690 1.00 91.25 87 SER A C 1
ATOM 691 O O . SER A 1 87 ? 16.273 -13.987 2.543 1.00 91.25 87 SER A O 1
ATOM 693 N N . HIS A 1 88 ? 15.207 -12.056 2.093 1.00 93.00 88 HIS A N 1
ATOM 694 C CA . HIS A 1 88 ? 16.261 -11.494 1.265 1.00 93.00 88 HIS A CA 1
ATOM 695 C C . HIS A 1 88 ? 17.363 -10.879 2.133 1.00 93.00 88 HIS A C 1
ATOM 697 O O . HIS A 1 88 ? 17.102 -10.271 3.170 1.00 93.00 88 HIS A O 1
ATOM 703 N N . LYS A 1 89 ? 18.615 -11.049 1.705 1.00 92.69 89 LYS A N 1
ATOM 704 C CA . LYS A 1 89 ? 19.777 -10.416 2.330 1.00 92.69 89 LYS A CA 1
ATOM 705 C C . LYS A 1 89 ? 20.306 -9.359 1.382 1.00 92.69 89 LYS A C 1
ATOM 707 O O . LYS A 1 89 ? 20.943 -9.710 0.390 1.00 92.69 89 LYS A O 1
ATOM 712 N N . ASP A 1 90 ? 20.061 -8.102 1.726 1.00 91.94 90 ASP A N 1
ATOM 713 C CA . ASP A 1 90 ? 20.525 -6.959 0.951 1.00 91.94 90 ASP A CA 1
ATOM 714 C C . ASP A 1 90 ? 22.037 -7.042 0.718 1.00 91.94 90 ASP A C 1
ATOM 716 O O . ASP A 1 90 ? 22.837 -7.163 1.650 1.00 91.94 90 ASP A O 1
ATOM 720 N N . GLN A 1 91 ? 22.430 -6.968 -0.549 1.00 91.88 91 GLN A N 1
ATOM 721 C CA . GLN A 1 91 ? 23.826 -6.918 -0.982 1.00 91.88 91 GLN A CA 1
ATOM 722 C C . GLN A 1 91 ? 24.295 -5.472 -1.164 1.00 91.88 91 GLN A C 1
ATOM 724 O O . GLN A 1 91 ? 25.494 -5.194 -1.205 1.00 91.88 91 GLN A O 1
ATOM 729 N N . SER A 1 92 ? 23.348 -4.540 -1.284 1.00 91.50 92 SER A N 1
ATOM 730 C CA . SER A 1 92 ? 23.598 -3.122 -1.497 1.00 91.50 92 SER A CA 1
ATOM 731 C C . SER A 1 92 ? 22.494 -2.262 -0.878 1.00 91.50 92 SER A C 1
ATOM 733 O O . SER A 1 92 ? 21.389 -2.736 -0.637 1.00 91.50 92 SER A O 1
ATOM 735 N N . LYS A 1 93 ? 22.757 -0.962 -0.689 1.00 90.25 93 LYS A N 1
ATOM 736 C CA . LYS A 1 93 ? 21.709 0.002 -0.295 1.00 90.25 93 LYS A CA 1
ATOM 737 C C . LYS A 1 93 ? 20.585 0.101 -1.328 1.00 90.25 93 LYS A C 1
ATOM 739 O O . LYS A 1 93 ? 19.447 0.377 -0.971 1.00 90.25 93 LYS A O 1
ATOM 744 N N . THR A 1 94 ? 20.905 -0.117 -2.602 1.00 91.75 94 THR A N 1
ATOM 745 C CA . THR A 1 94 ? 19.914 -0.114 -3.681 1.00 91.75 94 THR A CA 1
ATOM 746 C C . THR A 1 94 ? 18.905 -1.246 -3.505 1.00 91.75 94 THR A C 1
ATOM 748 O O . THR A 1 94 ? 17.757 -1.072 -3.894 1.00 91.75 94 THR A O 1
ATOM 751 N N . ASP A 1 95 ? 19.293 -2.359 -2.875 1.00 94.25 95 ASP A N 1
ATOM 752 C CA . ASP A 1 95 ? 18.389 -3.479 -2.593 1.00 94.25 95 ASP A CA 1
ATOM 753 C C . ASP A 1 95 ? 17.329 -3.054 -1.579 1.00 94.25 95 ASP A C 1
ATOM 755 O O . ASP A 1 95 ? 16.140 -3.190 -1.863 1.00 94.25 95 ASP A O 1
ATOM 759 N N . SER A 1 96 ? 17.750 -2.428 -0.472 1.00 94.38 96 SER A N 1
ATOM 760 C CA . SER A 1 96 ? 16.834 -1.867 0.527 1.00 94.38 96 SER A CA 1
ATOM 761 C C . SER A 1 96 ? 15.887 -0.853 -0.117 1.00 94.38 96 SER A C 1
ATOM 763 O O . SER A 1 96 ? 14.673 -0.977 -0.006 1.00 94.38 96 SER A O 1
ATOM 765 N N . ILE A 1 97 ? 16.425 0.103 -0.885 1.00 94.25 97 ILE A N 1
ATOM 766 C CA . ILE A 1 97 ? 15.618 1.140 -1.548 1.00 94.25 97 ILE A CA 1
ATOM 767 C C . ILE A 1 97 ? 14.611 0.515 -2.529 1.00 94.25 97 ILE A C 1
ATOM 769 O O . ILE A 1 97 ? 13.468 0.968 -2.610 1.00 94.25 97 ILE A O 1
ATOM 773 N N . ALA A 1 98 ? 15.013 -0.522 -3.270 1.00 94.44 98 ALA A N 1
ATOM 774 C CA . ALA A 1 98 ? 14.151 -1.226 -4.215 1.00 94.44 98 ALA A CA 1
ATOM 775 C C . ALA A 1 98 ? 13.034 -1.999 -3.502 1.00 94.44 98 ALA A C 1
ATOM 777 O O . ALA A 1 98 ? 11.880 -1.935 -3.922 1.00 94.44 98 ALA A O 1
ATOM 778 N N . ILE A 1 99 ? 13.361 -2.699 -2.418 1.00 95.88 99 ILE A N 1
ATOM 779 C CA . ILE A 1 99 ? 12.410 -3.443 -1.587 1.00 95.88 99 ILE A CA 1
ATOM 780 C C . ILE A 1 99 ? 11.382 -2.500 -0.949 1.00 95.88 99 ILE A C 1
ATOM 782 O O . ILE A 1 99 ? 10.180 -2.744 -1.054 1.00 95.88 99 ILE A O 1
ATOM 786 N N . GLU A 1 100 ? 11.842 -1.401 -0.353 1.00 96.19 100 GLU A N 1
ATOM 787 C CA . GLU A 1 100 ? 10.996 -0.403 0.306 1.00 96.19 100 GLU A CA 1
ATOM 788 C C . GLU A 1 100 ? 10.104 0.341 -0.695 1.00 96.19 100 GLU A C 1
ATOM 790 O O . GLU A 1 100 ? 8.900 0.498 -0.481 1.00 96.19 100 GLU A O 1
ATOM 795 N N . GLY A 1 101 ? 10.663 0.737 -1.844 1.00 95.31 101 GLY A N 1
ATOM 796 C CA . GLY A 1 101 ? 9.885 1.337 -2.926 1.00 95.31 101 GLY A CA 1
ATOM 797 C C . GLY A 1 101 ? 8.826 0.378 -3.476 1.00 95.31 101 GLY A C 1
ATOM 798 O O . GLY A 1 101 ? 7.690 0.778 -3.736 1.00 95.31 101 GLY A O 1
ATOM 799 N N . TRP A 1 102 ? 9.146 -0.913 -3.605 1.00 96.44 102 TRP A N 1
ATOM 800 C CA . TRP A 1 102 ? 8.140 -1.897 -3.998 1.00 96.44 102 TRP A CA 1
ATOM 801 C C . TRP A 1 102 ? 7.048 -2.042 -2.947 1.00 96.44 102 TRP A C 1
ATOM 803 O O . TRP A 1 102 ? 5.876 -2.117 -3.308 1.00 96.44 102 TRP A O 1
ATOM 813 N N . ALA A 1 103 ? 7.405 -2.057 -1.664 1.00 97.75 103 ALA A N 1
ATOM 814 C CA . ALA A 1 103 ? 6.437 -2.160 -0.585 1.00 97.75 103 ALA A CA 1
ATOM 815 C C . ALA A 1 103 ? 5.479 -0.960 -0.541 1.00 97.75 103 ALA A C 1
ATOM 817 O O . ALA A 1 103 ? 4.284 -1.161 -0.345 1.00 97.75 103 ALA A O 1
ATOM 818 N N . ASP A 1 104 ? 5.937 0.262 -0.839 1.00 97.94 104 ASP A N 1
ATOM 819 C CA . ASP A 1 104 ? 5.044 1.419 -1.006 1.00 97.94 104 ASP A CA 1
ATOM 820 C C . ASP A 1 104 ? 4.069 1.228 -2.188 1.00 97.94 104 ASP A C 1
ATOM 822 O O . ASP A 1 104 ? 2.863 1.457 -2.057 1.00 97.94 104 ASP A O 1
ATOM 826 N N . ASN A 1 105 ? 4.562 0.762 -3.343 1.00 97.38 105 ASN A N 1
ATOM 827 C CA . ASN A 1 105 ? 3.738 0.546 -4.538 1.00 97.38 105 ASN A CA 1
ATOM 828 C C . ASN A 1 105 ? 2.724 -0.598 -4.360 1.00 97.38 105 ASN A C 1
ATOM 830 O O . ASN A 1 105 ? 1.524 -0.454 -4.609 1.00 97.38 105 ASN A O 1
ATOM 834 N N . PHE A 1 106 ? 3.210 -1.763 -3.945 1.00 98.19 106 PHE A N 1
ATOM 835 C CA . PHE A 1 106 ? 2.414 -2.966 -3.762 1.00 98.19 106 PHE A CA 1
ATOM 836 C C . PHE A 1 106 ? 1.502 -2.845 -2.540 1.00 98.19 106 PHE A C 1
ATOM 838 O O . PHE A 1 106 ? 0.359 -3.297 -2.578 1.00 98.19 106 PHE A O 1
ATOM 845 N N . GLY A 1 107 ? 1.957 -2.158 -1.493 1.00 98.69 107 GLY A N 1
ATOM 846 C CA . GLY A 1 107 ? 1.157 -1.842 -0.318 1.00 98.69 107 GLY A CA 1
ATOM 847 C C . GLY A 1 107 ? -0.029 -0.938 -0.630 1.00 98.69 107 GLY A C 1
ATOM 848 O O . GLY A 1 107 ? -1.118 -1.167 -0.100 1.00 98.69 107 GLY A O 1
ATOM 849 N N . ALA A 1 108 ? 0.108 0.005 -1.570 1.00 98.62 108 ALA A N 1
ATOM 850 C CA . ALA A 1 108 ? -1.035 0.754 -2.094 1.00 98.62 108 ALA A CA 1
ATOM 851 C C . ALA A 1 108 ? -2.070 -0.176 -2.752 1.00 98.62 108 ALA A C 1
ATOM 853 O O . ALA A 1 108 ? -3.268 -0.052 -2.498 1.00 98.62 108 ALA A O 1
ATOM 854 N N . ARG A 1 109 ? -1.624 -1.163 -3.544 1.00 98.50 109 ARG A N 1
ATOM 855 C CA . ARG A 1 109 ? -2.519 -2.156 -4.168 1.00 98.50 109 ARG A CA 1
ATOM 856 C C . ARG A 1 109 ? -3.236 -3.012 -3.127 1.00 98.50 109 ARG A C 1
ATOM 858 O O . ARG A 1 109 ? -4.438 -3.230 -3.262 1.00 98.50 109 ARG A O 1
ATOM 865 N N . ILE A 1 110 ? -2.536 -3.459 -2.083 1.00 98.81 110 ILE A N 1
ATOM 866 C CA . ILE A 1 110 ? -3.148 -4.184 -0.959 1.00 98.81 110 ILE A CA 1
ATOM 867 C C . ILE A 1 110 ? -4.186 -3.303 -0.262 1.00 98.81 110 ILE A C 1
ATOM 869 O O . ILE A 1 110 ? -5.326 -3.729 -0.099 1.00 98.81 110 ILE A O 1
ATOM 873 N N . THR A 1 111 ? -3.829 -2.060 0.065 1.00 98.75 111 THR A N 1
ATOM 874 C CA . THR A 1 111 ? -4.719 -1.087 0.718 1.00 98.75 111 THR A CA 1
ATOM 875 C C . THR A 1 111 ? -6.018 -0.904 -0.067 1.00 98.75 111 THR A C 1
ATOM 877 O O . THR A 1 111 ? -7.108 -1.040 0.483 1.00 98.75 111 THR A O 1
ATOM 880 N N . PHE A 1 112 ? -5.926 -0.661 -1.376 1.00 98.31 112 PHE A N 1
ATOM 881 C CA . PHE A 1 112 ? -7.110 -0.490 -2.219 1.00 98.31 112 PHE A CA 1
ATOM 882 C C . PHE A 1 112 ? -7.895 -1.792 -2.416 1.00 98.31 112 PHE A C 1
ATOM 884 O O . PHE A 1 112 ? -9.121 -1.747 -2.502 1.00 98.31 112 PHE A O 1
ATOM 891 N N . THR A 1 113 ? -7.231 -2.951 -2.423 1.00 98.62 113 THR A N 1
ATOM 892 C CA . THR A 1 113 ? -7.912 -4.256 -2.460 1.00 98.62 113 THR A CA 1
ATOM 893 C C . THR A 1 113 ? -8.724 -4.480 -1.182 1.00 98.62 113 THR A C 1
ATOM 895 O O . THR A 1 113 ? -9.888 -4.858 -1.272 1.00 98.62 113 THR A O 1
ATOM 898 N N . LEU A 1 114 ? -8.164 -4.162 -0.010 1.00 98.69 114 LEU A N 1
ATOM 899 C CA . LEU A 1 114 ? -8.861 -4.224 1.280 1.00 98.69 114 LEU A CA 1
ATOM 900 C C . LEU A 1 114 ? -10.070 -3.288 1.323 1.00 98.69 114 LEU A C 1
ATOM 902 O O . LEU A 1 114 ? -11.160 -3.713 1.678 1.00 98.69 114 LEU A O 1
ATOM 906 N N . ILE A 1 115 ? -9.908 -2.035 0.899 1.00 97.44 115 ILE A N 1
ATOM 907 C CA . ILE A 1 115 ? -11.006 -1.055 0.888 1.00 97.44 115 ILE A CA 1
ATOM 908 C C . ILE A 1 115 ? -12.117 -1.454 -0.098 1.00 97.44 115 ILE A C 1
ATOM 910 O O . ILE A 1 115 ? -13.282 -1.141 0.130 1.00 97.44 115 ILE A O 1
ATOM 914 N N . THR A 1 116 ? -11.765 -2.114 -1.205 1.00 96.19 116 THR A N 1
ATOM 915 C CA . THR A 1 116 ? -12.720 -2.458 -2.272 1.00 96.19 116 THR A CA 1
ATOM 916 C C . THR A 1 116 ? -13.442 -3.781 -2.014 1.00 96.19 116 THR A C 1
ATOM 918 O O . THR A 1 116 ? -14.622 -3.898 -2.334 1.00 96.19 116 THR A O 1
ATOM 921 N N . PHE A 1 117 ? -12.744 -4.780 -1.468 1.00 97.94 117 PHE A N 1
ATOM 922 C CA . PHE A 1 117 ? -13.238 -6.159 -1.368 1.00 97.94 117 PHE A CA 1
ATOM 923 C C . PHE A 1 117 ? -13.246 -6.724 0.055 1.00 97.94 117 PHE A C 1
ATOM 925 O O . PHE A 1 117 ? -13.856 -7.767 0.278 1.00 97.94 117 PHE A O 1
ATOM 932 N N . GLY A 1 118 ? -12.579 -6.069 1.007 1.00 98.12 118 GLY A N 1
ATOM 933 C CA . GLY A 1 118 ? -12.566 -6.474 2.407 1.00 98.12 118 GLY A CA 1
ATOM 934 C C . GLY A 1 118 ? -13.889 -6.136 3.083 1.00 98.12 118 GLY A C 1
ATOM 935 O O . GLY A 1 118 ? -14.290 -4.971 3.147 1.00 98.12 118 GLY A O 1
ATOM 936 N N . SER A 1 119 ? -14.591 -7.160 3.559 1.00 97.56 119 SER A N 1
ATOM 937 C CA . SER A 1 119 ? -15.913 -7.018 4.168 1.00 97.56 119 SER A CA 1
ATOM 938 C C . SER A 1 119 ? -15.850 -6.363 5.547 1.00 97.56 119 SER A C 1
ATOM 940 O O . SER A 1 119 ? -16.633 -5.452 5.822 1.00 97.56 119 SER A O 1
ATOM 942 N N . ALA A 1 120 ? -14.884 -6.758 6.379 1.00 98.00 120 ALA A N 1
ATOM 943 C CA . ALA A 1 120 ? -14.722 -6.228 7.728 1.00 98.00 120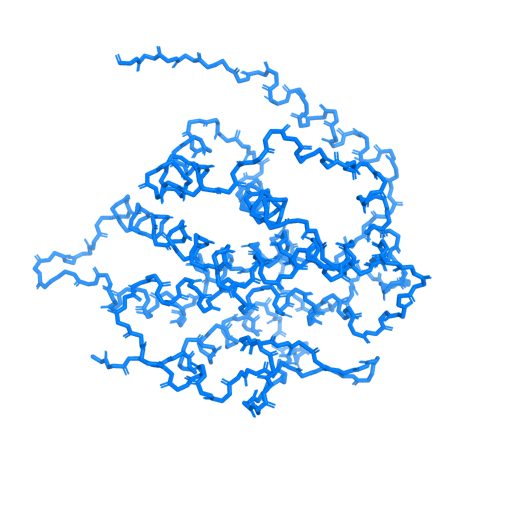 ALA A CA 1
ATOM 944 C C . ALA A 1 120 ? -14.196 -4.784 7.696 1.00 98.00 120 ALA A C 1
ATOM 946 O O . ALA A 1 120 ? -14.690 -3.912 8.412 1.00 98.00 120 ALA A O 1
ATOM 947 N N . VAL A 1 121 ? -13.243 -4.493 6.804 1.00 97.19 121 VAL A N 1
ATOM 948 C CA . VAL A 1 121 ? -12.757 -3.129 6.552 1.00 97.19 121 VAL A CA 1
ATOM 949 C C . VAL A 1 121 ? -13.883 -2.241 6.021 1.00 97.19 121 VAL A C 1
ATOM 951 O O . VAL A 1 121 ? -14.055 -1.116 6.499 1.00 97.19 121 VAL A O 1
ATOM 954 N N . SER A 1 122 ? -14.680 -2.739 5.071 1.00 94.44 122 SER A N 1
ATOM 955 C CA . SER A 1 122 ? -15.823 -1.992 4.530 1.00 94.44 122 SER A CA 1
ATOM 956 C C . SER A 1 122 ? -16.845 -1.646 5.608 1.00 94.44 122 SER A C 1
ATOM 958 O O . SER A 1 122 ? -17.325 -0.515 5.628 1.00 94.44 122 SER A O 1
ATOM 960 N N . GLU A 1 123 ? -17.124 -2.561 6.539 1.00 93.69 123 GLU A N 1
ATOM 961 C CA . GLU A 1 123 ? -18.040 -2.318 7.656 1.00 93.69 123 GLU A CA 1
ATOM 962 C C . GLU A 1 123 ? -17.566 -1.166 8.557 1.00 93.69 123 GLU A C 1
ATOM 964 O O . GLU A 1 123 ? -18.352 -0.275 8.893 1.00 93.69 123 GLU A O 1
ATOM 969 N N . ILE A 1 124 ? -16.275 -1.124 8.907 1.00 94.31 124 ILE A N 1
ATOM 970 C CA . ILE A 1 124 ? -15.700 -0.024 9.701 1.00 94.31 124 ILE A CA 1
ATOM 971 C C . ILE A 1 124 ? -15.857 1.310 8.958 1.00 94.31 124 ILE A C 1
ATOM 973 O O . ILE A 1 124 ? -16.302 2.304 9.542 1.00 94.31 124 ILE A O 1
ATOM 977 N N . ILE A 1 125 ? -15.534 1.335 7.661 1.00 93.38 125 ILE A N 1
ATOM 978 C CA . ILE A 1 125 ? -15.673 2.530 6.816 1.00 93.38 125 ILE A CA 1
ATOM 979 C C . ILE A 1 125 ? -17.140 2.973 6.741 1.00 93.38 125 ILE A C 1
ATOM 981 O O . ILE A 1 125 ? -17.435 4.164 6.865 1.00 93.38 125 ILE A O 1
ATOM 985 N N . ASP A 1 126 ? -18.072 2.039 6.560 1.00 90.06 126 ASP A N 1
ATOM 986 C CA . ASP A 1 126 ? -19.506 2.324 6.498 1.00 90.06 126 ASP A CA 1
ATOM 987 C C . ASP A 1 126 ? -20.042 2.884 7.815 1.00 90.06 126 ASP A C 1
ATOM 989 O O . ASP A 1 126 ? -20.840 3.823 7.807 1.00 90.06 126 ASP A O 1
ATOM 993 N N . ASN A 1 127 ? -19.560 2.386 8.951 1.00 89.62 127 ASN A N 1
ATOM 994 C CA . ASN A 1 127 ? -19.949 2.900 10.260 1.00 89.62 127 ASN A CA 1
ATOM 995 C C . ASN A 1 127 ? -19.432 4.323 10.513 1.00 89.62 127 ASN A C 1
ATOM 997 O O . ASN A 1 127 ? -20.152 5.133 11.095 1.00 89.62 127 ASN A O 1
ATOM 1001 N N . LEU A 1 128 ? -18.225 4.656 10.045 1.00 89.38 128 LEU A N 1
ATOM 1002 C CA . LEU A 1 128 ? -17.652 6.004 10.173 1.00 89.38 128 LEU A CA 1
ATOM 1003 C C . LEU A 1 128 ? -18.226 7.011 9.170 1.00 89.38 128 LEU A C 1
ATOM 1005 O O . LEU A 1 128 ? -18.188 8.215 9.415 1.00 89.38 128 LEU A O 1
ATOM 1009 N N . THR A 1 129 ? -18.752 6.535 8.043 1.00 86.62 129 THR A N 1
ATOM 1010 C CA . THR A 1 129 ? -19.365 7.383 7.006 1.00 86.62 129 THR A CA 1
ATOM 1011 C C . THR A 1 129 ? -20.891 7.421 7.084 1.00 86.62 129 THR A C 1
ATOM 1013 O O . THR A 1 129 ? -21.531 8.124 6.299 1.00 86.62 129 THR A O 1
ATOM 1016 N N . ALA A 1 130 ? -21.491 6.699 8.035 1.00 80.44 130 ALA A N 1
ATOM 1017 C CA . ALA A 1 130 ? -22.930 6.652 8.221 1.00 80.44 130 ALA A CA 1
ATOM 1018 C C . ALA A 1 130 ? -23.499 8.046 8.525 1.00 80.44 130 ALA A C 1
ATOM 1020 O O . ALA A 1 130 ? -23.154 8.684 9.518 1.00 80.44 130 ALA A O 1
ATOM 1021 N N . VAL A 1 131 ? -24.440 8.493 7.691 1.00 69.50 131 VAL A N 1
ATOM 1022 C CA . VAL A 1 131 ? -25.196 9.728 7.918 1.00 69.50 131 VAL A CA 1
ATOM 1023 C C . VAL A 1 131 ? -26.515 9.371 8.621 1.00 69.50 131 VAL A C 1
ATOM 1025 O O . VAL A 1 131 ? -27.229 8.500 8.114 1.00 69.50 131 VAL A O 1
ATOM 1028 N N . PRO A 1 132 ? -26.890 10.026 9.743 1.00 63.16 132 PRO A N 1
ATOM 1029 C CA . PRO A 1 132 ? -28.050 9.636 10.559 1.00 63.16 132 PRO A CA 1
ATOM 1030 C C . PRO A 1 132 ? -29.407 9.596 9.832 1.00 63.16 132 PRO A C 1
ATOM 1032 O O . PRO A 1 132 ? -30.329 8.949 10.317 1.00 63.16 132 PRO A O 1
ATOM 1035 N N . PHE A 1 133 ? -29.534 10.245 8.668 1.00 58.62 133 PHE A N 1
ATOM 1036 C CA . PHE A 1 133 ? -30.808 10.406 7.951 1.00 58.62 133 PHE A CA 1
ATOM 1037 C C . PHE A 1 133 ? -30.746 10.082 6.448 1.00 58.62 133 PHE A C 1
ATOM 1039 O O . PHE A 1 133 ? -31.705 10.340 5.728 1.00 58.62 133 PHE A O 1
ATOM 1046 N N . ALA A 1 134 ? -29.637 9.525 5.954 1.00 57.47 134 ALA A N 1
ATOM 1047 C CA . ALA A 1 134 ? -29.469 9.202 4.537 1.00 57.47 134 ALA A CA 1
ATOM 1048 C C . ALA A 1 134 ? -28.709 7.880 4.381 1.00 57.47 134 ALA A C 1
ATOM 1050 O O . ALA A 1 134 ? -27.488 7.859 4.218 1.00 57.47 134 ALA A O 1
ATOM 1051 N N . LYS A 1 135 ? -29.444 6.763 4.455 1.00 63.56 135 LYS A N 1
ATOM 1052 C CA . LYS A 1 135 ? -28.934 5.442 4.078 1.00 63.56 135 LYS A CA 1
ATOM 1053 C C . LYS A 1 135 ? -29.676 4.917 2.842 1.00 63.56 135 LYS A C 1
ATOM 1055 O O . LYS A 1 135 ? -30.906 4.937 2.846 1.00 63.56 135 LYS A O 1
ATOM 1060 N N . PRO A 1 136 ? -28.952 4.402 1.831 1.00 65.81 136 PRO A N 1
ATOM 1061 C CA . PRO A 1 136 ? -27.489 4.343 1.735 1.00 65.81 136 PRO A CA 1
ATOM 1062 C C . PRO A 1 136 ? -26.867 5.688 1.316 1.00 65.81 136 PRO A C 1
ATOM 1064 O O . PRO A 1 136 ? -27.459 6.455 0.558 1.00 65.81 136 PRO A O 1
ATOM 1067 N N . VAL A 1 137 ? -25.643 5.953 1.786 1.00 70.00 137 VAL A N 1
ATOM 1068 C CA . VAL A 1 137 ? -24.824 7.066 1.287 1.00 70.00 137 VAL A CA 1
ATOM 1069 C C . VAL A 1 137 ? -24.584 6.850 -0.214 1.00 70.00 137 VAL A C 1
ATOM 1071 O O . VAL A 1 137 ? -24.152 5.757 -0.592 1.00 70.00 137 VAL A O 1
ATOM 1074 N N . PRO A 1 138 ? -24.834 7.843 -1.090 1.00 79.25 138 PRO A N 1
ATOM 1075 C CA . PRO A 1 138 ? -24.605 7.675 -2.520 1.00 79.25 138 PRO A CA 1
ATOM 1076 C C . PRO A 1 138 ? -23.166 7.236 -2.813 1.00 79.25 138 PRO A C 1
ATOM 1078 O O . PRO A 1 138 ? -22.216 7.831 -2.303 1.00 79.25 138 PRO A O 1
ATOM 1081 N N . PHE A 1 139 ? -22.998 6.234 -3.682 1.00 80.94 139 PHE A N 1
ATOM 1082 C CA . PHE A 1 139 ? -21.692 5.637 -3.995 1.00 80.94 139 PHE A CA 1
ATOM 1083 C C . PHE A 1 139 ? -20.620 6.680 -4.351 1.00 80.94 139 PHE A C 1
ATOM 1085 O O . PHE A 1 139 ? -19.522 6.653 -3.800 1.00 80.94 139 PHE A O 1
ATOM 1092 N N . LYS A 1 140 ? -20.960 7.655 -5.207 1.00 82.50 140 LYS A N 1
ATOM 1093 C CA . LYS A 1 140 ? -20.040 8.735 -5.607 1.00 82.50 140 LYS A CA 1
ATOM 1094 C C . LYS A 1 140 ? -19.566 9.576 -4.418 1.00 82.50 140 LYS A C 1
ATOM 1096 O O . LYS A 1 140 ? -18.398 9.945 -4.355 1.00 82.50 140 LYS A O 1
ATOM 1101 N N . PHE A 1 141 ? -20.456 9.853 -3.466 1.00 84.31 141 PHE A N 1
ATOM 1102 C CA . PHE A 1 141 ? -20.124 10.626 -2.271 1.00 84.31 141 PHE A CA 1
ATOM 1103 C C . PHE A 1 141 ? -19.220 9.827 -1.327 1.00 84.31 141 PHE A C 1
ATOM 1105 O O . PHE A 1 141 ? -18.199 10.344 -0.877 1.00 84.31 141 PHE A O 1
ATOM 1112 N N . LYS A 1 142 ? -19.528 8.540 -1.107 1.00 87.12 142 LYS A N 1
ATOM 1113 C CA . LYS A 1 142 ? -18.663 7.630 -0.337 1.00 87.12 142 LYS A CA 1
ATOM 1114 C C . LYS A 1 142 ? -17.263 7.542 -0.958 1.00 87.12 142 LYS A C 1
ATOM 1116 O O . LYS A 1 142 ? -16.271 7.700 -0.252 1.00 87.12 142 LYS A O 1
ATOM 1121 N N . GLN A 1 143 ? -17.179 7.369 -2.279 1.00 90.00 143 GLN A N 1
ATOM 1122 C CA . GLN A 1 143 ? -15.911 7.326 -3.011 1.00 90.00 143 GLN A CA 1
ATOM 1123 C C . GLN A 1 143 ? -15.100 8.616 -2.827 1.00 90.00 143 GLN A C 1
ATOM 1125 O O . GLN A 1 143 ? -13.895 8.560 -2.599 1.00 90.00 143 GLN A O 1
ATOM 1130 N N . GLU A 1 144 ? -15.743 9.783 -2.908 1.00 92.00 144 GLU A N 1
ATOM 1131 C CA . GLU A 1 144 ? -15.060 11.060 -2.706 1.00 92.00 144 GLU A CA 1
ATOM 1132 C C . GLU A 1 144 ? -14.494 11.212 -1.290 1.00 92.00 144 GLU A C 1
ATOM 1134 O O . GLU A 1 144 ? -13.335 11.606 -1.140 1.00 92.00 144 GLU A O 1
ATOM 1139 N N . ILE A 1 145 ? -15.280 10.872 -0.266 1.00 92.88 145 ILE A N 1
ATOM 1140 C CA . ILE A 1 145 ? -14.834 10.939 1.130 1.00 92.88 145 ILE A CA 1
ATOM 1141 C C . ILE A 1 145 ? -13.638 10.011 1.358 1.00 92.88 145 ILE A C 1
ATOM 1143 O O . ILE A 1 145 ? -12.652 10.440 1.957 1.00 92.88 145 ILE A O 1
ATOM 1147 N N . ILE A 1 146 ? -13.698 8.777 0.846 1.00 95.12 146 ILE A N 1
ATOM 1148 C CA . ILE A 1 146 ? -12.611 7.798 0.970 1.00 95.12 146 ILE A CA 1
ATOM 1149 C C . ILE A 1 146 ? -11.337 8.310 0.294 1.00 95.12 146 ILE A C 1
ATOM 1151 O O . ILE A 1 146 ? -10.284 8.326 0.922 1.00 95.12 146 ILE A O 1
ATOM 1155 N N . LEU A 1 147 ? -11.415 8.782 -0.954 1.00 96.38 147 LEU A N 1
ATOM 1156 C CA . LEU A 1 147 ? -10.235 9.265 -1.682 1.00 96.38 147 LEU A CA 1
ATOM 1157 C C . LEU A 1 147 ? -9.576 10.464 -0.992 1.00 96.38 147 LEU A C 1
ATOM 1159 O O . LEU A 1 147 ? -8.351 10.516 -0.885 1.00 96.38 147 LEU A O 1
ATOM 1163 N N . LYS A 1 148 ? -10.380 11.402 -0.478 1.00 96.62 148 LYS A N 1
ATOM 1164 C CA . LYS A 1 148 ? -9.871 12.540 0.296 1.00 96.62 148 LYS A CA 1
ATOM 1165 C C . LYS A 1 148 ? -9.246 12.093 1.622 1.00 96.62 148 LYS A C 1
ATOM 1167 O O . LYS A 1 148 ? -8.215 12.636 2.010 1.00 96.62 148 LYS A O 1
ATOM 1172 N N . ALA A 1 149 ? -9.828 11.102 2.301 1.00 97.56 149 ALA A N 1
ATOM 1173 C CA . ALA A 1 149 ? -9.262 10.540 3.528 1.00 97.56 149 ALA A CA 1
ATOM 1174 C C . ALA A 1 149 ? -7.924 9.828 3.277 1.00 97.56 149 ALA A C 1
ATOM 1176 O O . ALA A 1 149 ? -6.978 10.042 4.028 1.00 97.56 149 ALA A O 1
ATOM 1177 N N . ILE A 1 150 ? -7.802 9.068 2.182 1.00 98.19 150 ILE A N 1
ATOM 1178 C CA . ILE A 1 150 ? -6.531 8.458 1.754 1.00 98.19 150 ILE A CA 1
ATOM 1179 C C . ILE A 1 150 ? -5.478 9.539 1.508 1.00 98.19 150 ILE A C 1
ATOM 1181 O O . ILE A 1 150 ? -4.353 9.416 1.979 1.00 98.19 150 ILE A O 1
ATOM 1185 N N . GLY A 1 151 ? -5.840 10.619 0.814 1.00 97.94 151 GLY A N 1
ATOM 1186 C CA . GLY A 1 151 ? -4.921 11.722 0.550 1.00 97.94 151 GLY A CA 1
ATOM 1187 C C . GLY A 1 151 ? -4.414 12.421 1.815 1.00 97.94 151 GLY A C 1
ATOM 1188 O O . GLY A 1 151 ? -3.214 12.655 1.950 1.00 97.94 151 GLY A O 1
ATOM 1189 N N . ARG A 1 152 ? -5.305 12.701 2.777 1.00 98.12 152 ARG A N 1
ATOM 1190 C CA . ARG A 1 152 ? -4.928 13.288 4.076 1.00 98.12 152 ARG A CA 1
ATOM 1191 C C . ARG A 1 152 ? -4.099 12.326 4.927 1.00 98.12 152 ARG A C 1
ATOM 1193 O O . ARG A 1 152 ? -3.114 12.744 5.532 1.00 98.12 152 ARG A O 1
ATOM 1200 N N . ALA A 1 153 ? -4.439 11.039 4.926 1.00 98.19 153 ALA A N 1
ATOM 1201 C CA . ALA A 1 153 ? -3.651 10.004 5.585 1.00 98.19 153 ALA A CA 1
ATOM 1202 C C . ALA A 1 153 ? -2.244 9.879 4.983 1.00 98.19 153 ALA A C 1
ATOM 1204 O O . ALA A 1 153 ? -1.265 9.822 5.722 1.00 98.19 153 ALA A O 1
ATOM 1205 N N . LEU A 1 154 ? -2.124 9.906 3.653 1.00 98.25 154 LEU A N 1
ATOM 1206 C CA . LEU A 1 154 ? -0.837 9.862 2.963 1.00 98.25 154 LEU A CA 1
ATOM 1207 C C . LEU A 1 154 ? -0.003 11.121 3.229 1.00 98.25 154 LEU A C 1
ATOM 1209 O O . LEU A 1 154 ? 1.205 11.011 3.420 1.00 98.25 154 LEU A O 1
ATOM 1213 N N . LEU A 1 155 ? -0.630 12.299 3.325 1.00 97.75 155 LEU A N 1
ATOM 1214 C CA . LEU A 1 155 ? 0.053 13.519 3.764 1.00 97.75 155 LEU A CA 1
ATOM 1215 C C . LEU A 1 155 ? 0.591 13.369 5.197 1.00 97.75 155 LEU A C 1
ATOM 1217 O O . LEU A 1 155 ? 1.756 13.673 5.450 1.00 97.75 155 LEU A O 1
ATOM 1221 N N . ARG A 1 156 ? -0.211 12.821 6.119 1.00 97.31 156 ARG A N 1
ATOM 1222 C CA . ARG A 1 156 ? 0.236 12.523 7.489 1.00 97.31 156 ARG A CA 1
ATOM 1223 C C . ARG A 1 156 ? 1.404 11.533 7.498 1.00 97.31 156 ARG A C 1
ATOM 1225 O O . ARG A 1 156 ? 2.359 11.747 8.238 1.00 97.31 156 ARG A O 1
ATOM 1232 N N . ILE A 1 157 ? 1.372 10.475 6.686 1.00 97.56 157 ILE A N 1
ATOM 1233 C CA . ILE A 1 157 ? 2.485 9.516 6.541 1.00 97.56 157 ILE A CA 1
ATOM 1234 C C . ILE A 1 157 ? 3.733 10.202 5.988 1.00 97.56 157 ILE A C 1
ATOM 1236 O O . ILE A 1 157 ? 4.825 9.995 6.516 1.00 97.56 157 ILE A O 1
ATOM 1240 N N . TYR A 1 158 ? 3.585 11.057 4.977 1.00 97.06 158 TYR A N 1
ATOM 1241 C CA . TYR A 1 158 ? 4.689 11.843 4.438 1.00 97.06 158 TYR A CA 1
ATOM 1242 C C . TYR A 1 158 ? 5.376 12.666 5.539 1.00 97.06 158 TYR A C 1
ATOM 1244 O O . TYR A 1 158 ? 6.594 12.583 5.707 1.00 97.06 158 TYR A O 1
ATOM 1252 N N . GLU A 1 159 ? 4.593 13.398 6.336 1.00 96.19 159 GLU A N 1
ATOM 1253 C CA . GLU A 1 159 ? 5.100 14.274 7.397 1.00 96.19 159 GLU A CA 1
ATOM 1254 C C . GLU A 1 159 ? 5.674 13.514 8.601 1.00 96.19 159 GLU A C 1
ATOM 1256 O O . GLU A 1 159 ? 6.660 13.962 9.184 1.00 96.19 159 GLU A O 1
ATOM 1261 N N . THR A 1 160 ? 5.085 12.376 8.981 1.00 95.38 160 THR A N 1
ATOM 1262 C CA . THR A 1 160 ? 5.398 11.701 10.256 1.00 95.38 160 THR A CA 1
ATOM 1263 C C . THR A 1 160 ? 6.231 10.431 10.114 1.00 95.38 160 THR A C 1
ATOM 1265 O O . THR A 1 160 ? 6.855 10.002 11.085 1.00 95.38 160 THR A O 1
ATOM 1268 N N . VAL A 1 161 ? 6.276 9.829 8.926 1.00 95.31 161 VAL A N 1
ATOM 1269 C CA . VAL A 1 161 ? 6.988 8.569 8.673 1.00 95.31 161 VAL A CA 1
ATOM 1270 C C . VAL A 1 161 ? 8.062 8.776 7.613 1.00 95.31 161 VAL A C 1
ATOM 1272 O O . VAL A 1 161 ? 9.242 8.602 7.906 1.00 95.31 161 VAL A O 1
ATOM 1275 N N . TYR A 1 162 ? 7.692 9.198 6.402 1.00 96.06 162 TYR A N 1
ATOM 1276 C CA . TYR A 1 162 ? 8.631 9.211 5.278 1.00 96.06 162 TYR A CA 1
ATOM 1277 C C . TYR A 1 162 ? 9.761 10.227 5.460 1.00 96.06 162 TYR A C 1
ATOM 1279 O O . TYR A 1 162 ? 10.928 9.853 5.341 1.00 96.06 162 TYR A O 1
ATOM 1287 N N . LYS A 1 163 ? 9.456 11.479 5.828 1.00 95.06 163 LYS A N 1
ATOM 1288 C CA . LYS A 1 163 ? 10.483 12.520 6.041 1.00 95.06 163 LYS A CA 1
ATOM 1289 C C . LYS A 1 163 ? 11.528 12.139 7.086 1.00 95.06 163 LYS A C 1
ATOM 1291 O O . LYS A 1 163 ? 12.707 12.447 6.927 1.00 95.06 163 LYS A O 1
ATOM 1296 N N . ASN A 1 164 ? 11.121 11.399 8.115 1.00 93.62 164 ASN A N 1
ATOM 1297 C CA . ASN A 1 164 ? 12.023 10.935 9.169 1.00 93.62 164 ASN A CA 1
ATOM 1298 C C . ASN A 1 164 ? 13.053 9.905 8.671 1.00 93.62 164 ASN A C 1
ATOM 1300 O O . ASN A 1 164 ? 14.018 9.614 9.375 1.00 93.62 164 ASN A O 1
ATOM 1304 N N . THR A 1 165 ? 12.881 9.376 7.455 1.00 92.31 165 THR A N 1
ATOM 1305 C CA . THR A 1 165 ? 13.765 8.366 6.856 1.00 92.31 165 THR A CA 1
ATOM 1306 C C . THR A 1 165 ? 14.678 8.897 5.745 1.00 92.31 165 THR A C 1
ATOM 1308 O O . THR A 1 165 ? 15.587 8.174 5.330 1.00 92.31 165 THR A O 1
ATOM 1311 N N . ASP A 1 166 ? 14.541 10.162 5.322 1.00 91.19 166 ASP A N 1
ATOM 1312 C CA . ASP A 1 166 ? 15.243 10.733 4.152 1.00 91.19 166 ASP A CA 1
ATOM 1313 C C . ASP A 1 166 ? 16.779 10.721 4.249 1.00 91.19 166 ASP A C 1
ATOM 1315 O O . ASP A 1 166 ? 17.472 10.767 3.224 1.00 91.19 166 ASP A O 1
ATOM 1319 N N . GLY A 1 167 ? 17.322 10.680 5.469 1.00 87.94 167 GLY A N 1
ATOM 1320 C CA . GLY A 1 167 ? 18.762 10.628 5.744 1.00 87.94 167 GLY A CA 1
ATOM 1321 C C . GLY A 1 167 ? 19.338 9.218 5.917 1.00 87.94 167 GLY A C 1
ATOM 1322 O O . GLY A 1 167 ? 20.552 9.071 6.016 1.00 87.94 167 GLY A O 1
ATOM 1323 N N . SER A 1 168 ? 18.502 8.179 5.963 1.00 88.31 168 SER A N 1
ATOM 1324 C CA . SER A 1 168 ? 18.940 6.808 6.286 1.00 88.31 168 SER A CA 1
ATOM 1325 C C . SER A 1 168 ? 19.718 6.123 5.154 1.00 88.31 168 SER A C 1
ATOM 1327 O O . SER A 1 168 ? 20.539 5.241 5.402 1.00 88.31 168 SER A O 1
ATOM 1329 N N . GLY A 1 169 ? 19.441 6.498 3.901 1.00 87.06 169 GLY A N 1
ATOM 1330 C CA . GLY A 1 169 ? 19.942 5.807 2.711 1.00 87.06 169 GLY A CA 1
ATOM 1331 C C . GLY A 1 169 ? 19.385 4.391 2.505 1.00 87.06 169 GLY A C 1
ATOM 1332 O O . GLY A 1 169 ? 19.912 3.681 1.655 1.00 87.06 169 GLY A O 1
ATOM 1333 N N . GLN A 1 170 ? 18.372 3.982 3.279 1.00 89.62 170 GLN A N 1
ATOM 1334 C CA . GLN A 1 170 ? 17.671 2.696 3.141 1.00 89.62 170 GLN A CA 1
ATOM 1335 C C . GLN A 1 170 ? 16.350 2.822 2.376 1.00 89.62 170 GLN A C 1
ATOM 1337 O O . GLN A 1 170 ? 15.863 1.839 1.835 1.00 89.62 170 GLN A O 1
ATOM 1342 N N . TYR A 1 171 ? 15.795 4.031 2.309 1.00 92.31 171 TYR A N 1
ATOM 1343 C CA . TYR A 1 171 ? 14.513 4.313 1.676 1.00 92.31 171 TYR A CA 1
ATOM 1344 C C . TYR A 1 171 ? 14.695 5.290 0.515 1.00 92.31 171 TYR A C 1
ATOM 1346 O O . TYR A 1 171 ? 15.656 6.069 0.475 1.00 92.31 171 TYR A O 1
ATOM 1354 N N . LEU A 1 172 ? 13.729 5.274 -0.404 1.00 92.00 172 LEU A N 1
ATOM 1355 C CA . LEU A 1 172 ? 13.509 6.380 -1.332 1.00 92.00 172 LEU A CA 1
ATOM 1356 C C . LEU A 1 172 ? 13.278 7.686 -0.562 1.00 92.00 172 LEU A C 1
ATOM 1358 O O . LEU A 1 172 ? 12.840 7.674 0.592 1.00 92.00 172 LEU A O 1
ATOM 1362 N N . LYS A 1 173 ? 13.524 8.818 -1.226 1.00 93.31 173 LYS A N 1
ATOM 1363 C CA . LYS A 1 173 ? 13.161 10.127 -0.676 1.00 93.31 173 LYS A CA 1
ATOM 1364 C C . LYS A 1 173 ? 11.656 10.210 -0.439 1.00 93.31 173 LYS A C 1
ATOM 1366 O O . LYS A 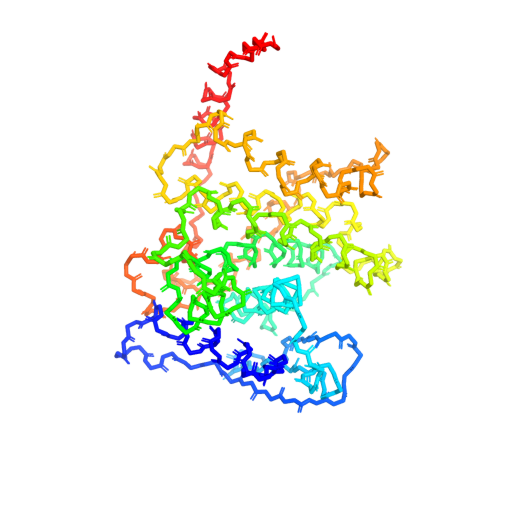1 173 ? 10.864 9.611 -1.161 1.00 93.31 173 LYS A O 1
ATOM 1371 N N . SER A 1 174 ? 11.246 10.961 0.571 1.00 94.94 174 SER A N 1
ATOM 1372 C CA . SER A 1 174 ? 9.862 11.045 1.030 1.00 94.94 174 SER A CA 1
ATOM 1373 C C . SER A 1 174 ? 8.883 11.464 -0.073 1.00 94.94 174 SER A C 1
ATOM 1375 O O . SER A 1 174 ? 7.804 10.882 -0.191 1.00 94.94 174 SER A O 1
ATOM 1377 N N . SER A 1 175 ? 9.295 12.394 -0.931 1.00 93.62 175 SER A N 1
ATOM 1378 C CA . SER A 1 175 ? 8.664 12.764 -2.207 1.00 93.62 175 SER A CA 1
ATOM 1379 C C . SER A 1 175 ? 8.474 11.558 -3.133 1.00 93.62 175 SER A C 1
ATOM 1381 O O . SER A 1 175 ? 7.350 11.237 -3.523 1.00 93.62 175 SER A O 1
ATOM 1383 N N . GLN A 1 176 ? 9.553 10.837 -3.448 1.00 93.44 176 GLN A N 1
ATOM 1384 C CA . GLN A 1 176 ? 9.515 9.624 -4.275 1.00 93.44 176 GLN A CA 1
ATOM 1385 C C . GLN A 1 176 ? 8.611 8.536 -3.685 1.00 93.44 176 GLN A C 1
ATOM 1387 O O . GLN A 1 176 ? 7.882 7.891 -4.437 1.00 93.44 176 GLN A O 1
ATOM 1392 N N . ARG A 1 177 ? 8.607 8.337 -2.361 1.00 95.19 177 ARG A N 1
ATOM 1393 C CA . ARG A 1 177 ? 7.733 7.360 -1.686 1.00 95.19 177 ARG A CA 1
ATOM 1394 C C . ARG A 1 177 ? 6.255 7.685 -1.885 1.00 95.19 177 ARG A C 1
ATOM 1396 O O . ARG A 1 177 ? 5.480 6.803 -2.251 1.00 95.19 177 ARG A O 1
ATOM 1403 N N . VAL A 1 178 ? 5.873 8.961 -1.760 1.00 95.62 178 VAL A N 1
ATOM 1404 C CA . VAL A 1 178 ? 4.509 9.423 -2.075 1.00 95.62 178 VAL A CA 1
ATOM 1405 C C . VAL A 1 178 ? 4.147 9.094 -3.523 1.00 95.62 178 VAL A C 1
ATOM 1407 O O . VAL A 1 178 ? 3.121 8.461 -3.766 1.00 95.62 178 VAL A O 1
ATOM 1410 N N . PHE A 1 179 ? 4.990 9.455 -4.495 1.00 93.56 179 PHE A N 1
ATOM 1411 C CA . PHE A 1 179 ? 4.709 9.160 -5.906 1.00 93.56 179 PHE A CA 1
ATOM 1412 C C . PHE A 1 179 ? 4.708 7.659 -6.221 1.00 93.56 179 PHE A C 1
ATOM 1414 O O . PHE A 1 179 ? 3.941 7.210 -7.070 1.00 93.56 179 PHE A O 1
ATOM 1421 N N . THR A 1 180 ? 5.500 6.867 -5.502 1.00 94.62 180 THR A N 1
ATOM 1422 C CA . THR A 1 180 ? 5.532 5.407 -5.637 1.00 94.62 180 THR A CA 1
ATOM 1423 C C . THR A 1 180 ? 4.237 4.769 -5.134 1.00 94.62 180 THR A C 1
ATOM 1425 O O . THR A 1 180 ? 3.677 3.902 -5.814 1.00 94.62 180 THR A O 1
ATOM 1428 N N . PHE A 1 181 ? 3.697 5.258 -4.013 1.00 97.25 181 PHE A N 1
ATOM 1429 C CA . PHE A 1 181 ? 2.363 4.892 -3.539 1.00 97.25 181 PHE A CA 1
ATOM 1430 C C . PHE A 1 181 ? 1.286 5.287 -4.562 1.00 97.25 181 PHE A C 1
ATOM 1432 O O . PHE A 1 181 ? 0.461 4.457 -4.943 1.00 97.25 181 PHE A O 1
ATOM 1439 N N . LEU A 1 182 ? 1.323 6.522 -5.082 1.00 95.56 182 LEU A N 1
ATOM 1440 C CA . LEU A 1 182 ? 0.394 7.006 -6.116 1.00 95.56 182 LEU A CA 1
ATOM 1441 C C . LEU A 1 182 ? 0.448 6.176 -7.406 1.00 95.56 182 LEU A C 1
ATOM 1443 O O . LEU A 1 182 ? -0.589 5.937 -8.027 1.00 95.56 182 LEU A O 1
ATOM 1447 N N . ALA A 1 183 ? 1.631 5.711 -7.807 1.00 93.50 183 ALA A N 1
ATOM 1448 C CA . ALA A 1 183 ? 1.783 4.780 -8.920 1.00 93.50 183 ALA A CA 1
ATOM 1449 C C . ALA A 1 183 ? 1.142 3.416 -8.608 1.00 93.50 183 ALA A C 1
ATOM 1451 O O . ALA A 1 183 ? 0.567 2.784 -9.494 1.00 93.50 183 ALA A O 1
ATOM 1452 N N . GLY A 1 184 ? 1.193 2.975 -7.349 1.00 96.50 184 GLY A N 1
ATOM 1453 C CA . GLY A 1 184 ? 0.526 1.763 -6.875 1.00 96.50 184 GLY A CA 1
ATOM 1454 C C . GLY A 1 184 ? -0.999 1.868 -6.921 1.00 96.50 184 GLY A C 1
ATOM 1455 O O . GLY A 1 184 ? -1.665 0.919 -7.339 1.00 96.50 184 GLY A O 1
ATOM 1456 N N . VAL A 1 185 ? -1.550 3.044 -6.598 1.00 96.44 185 VAL A N 1
ATOM 1457 C CA . VAL A 1 185 ? -2.980 3.350 -6.778 1.00 96.44 185 VAL A CA 1
ATOM 1458 C C . VAL A 1 185 ? -3.379 3.186 -8.246 1.00 96.44 185 VAL A C 1
ATOM 1460 O O . VAL A 1 185 ? -4.295 2.429 -8.557 1.00 96.44 185 VAL A O 1
ATOM 1463 N N . THR A 1 186 ? -2.653 3.814 -9.172 1.00 94.06 186 THR A N 1
ATOM 1464 C CA . THR A 1 186 ? -2.917 3.685 -10.618 1.00 94.06 186 THR A CA 1
ATOM 1465 C C . THR A 1 186 ? -2.804 2.244 -11.096 1.00 94.06 186 THR A C 1
ATOM 1467 O O . THR A 1 186 ? -3.661 1.770 -11.841 1.00 94.06 186 THR A O 1
ATOM 1470 N N . ALA A 1 187 ? -1.793 1.514 -10.620 1.00 93.56 187 ALA A N 1
ATOM 1471 C CA . ALA A 1 187 ? -1.618 0.106 -10.945 1.00 93.56 187 ALA A CA 1
ATOM 1472 C C . ALA A 1 187 ? -2.796 -0.754 -10.460 1.00 93.56 187 ALA A C 1
ATOM 1474 O O . ALA A 1 187 ? -3.207 -1.662 -11.182 1.00 93.56 187 ALA A O 1
ATOM 1475 N N . PHE A 1 188 ? -3.353 -0.478 -9.275 1.00 95.88 188 PHE A N 1
ATOM 1476 C CA . PHE A 1 188 ? -4.550 -1.163 -8.782 1.00 95.88 188 PHE A CA 1
ATOM 1477 C C . PHE A 1 188 ? -5.730 -0.974 -9.739 1.00 95.88 188 PHE A C 1
ATOM 1479 O O . PHE A 1 188 ? -6.316 -1.961 -10.177 1.00 95.88 188 PHE A O 1
ATOM 1486 N N . PHE A 1 189 ? -6.042 0.267 -10.115 1.00 93.31 189 PHE A N 1
ATOM 1487 C CA . PHE A 1 189 ? -7.195 0.549 -10.971 1.00 93.31 189 PHE A CA 1
ATOM 1488 C C . PHE A 1 189 ? -7.031 0.025 -12.395 1.00 93.31 189 PHE A C 1
ATOM 1490 O O . PHE A 1 189 ? -7.964 -0.575 -12.925 1.00 93.31 189 PHE A O 1
ATOM 1497 N N . TYR A 1 190 ? -5.826 0.123 -12.963 1.00 91.75 190 TYR A N 1
ATOM 1498 C CA . TYR A 1 190 ? -5.522 -0.522 -14.241 1.00 91.75 190 TYR A CA 1
ATOM 1499 C C . TYR A 1 190 ? -5.767 -2.032 -14.190 1.00 91.75 190 TYR A C 1
ATOM 1501 O O . TYR A 1 190 ? -6.333 -2.616 -15.106 1.00 91.75 190 TYR A O 1
ATOM 1509 N N . ARG A 1 191 ? -5.362 -2.693 -13.100 1.00 91.88 191 ARG A N 1
ATOM 1510 C CA . ARG A 1 191 ? -5.568 -4.138 -12.920 1.00 91.88 191 ARG A CA 1
ATOM 1511 C C . ARG A 1 191 ? -7.026 -4.492 -12.639 1.00 91.88 191 ARG A C 1
ATOM 1513 O O . ARG A 1 191 ? -7.445 -5.599 -12.970 1.00 91.88 191 ARG A O 1
ATOM 1520 N N . LEU A 1 192 ? -7.779 -3.584 -12.029 1.00 92.81 192 LEU A N 1
ATOM 1521 C CA . LEU A 1 192 ? -9.192 -3.777 -11.737 1.00 92.81 192 LEU A CA 1
ATOM 1522 C C . LEU A 1 192 ? -10.053 -3.705 -13.003 1.00 92.81 192 LEU A C 1
ATOM 1524 O O . LEU A 1 192 ? -10.959 -4.521 -13.154 1.00 92.81 192 LEU A O 1
ATOM 1528 N N . TRP A 1 193 ? -9.777 -2.761 -13.905 1.00 90.00 193 TRP A N 1
ATOM 1529 C CA . TRP A 1 193 ? -10.601 -2.542 -15.104 1.00 90.00 193 TRP A CA 1
ATOM 1530 C C . TRP A 1 193 ? -10.005 -3.083 -16.398 1.00 90.00 193 TRP A C 1
ATOM 1532 O O . TRP A 1 193 ? -10.741 -3.345 -17.343 1.00 90.00 193 TRP A O 1
ATOM 1542 N N . GLY A 1 194 ? -8.695 -3.320 -16.431 1.00 86.12 194 GLY A N 1
ATOM 1543 C CA . GLY A 1 194 ? -7.971 -3.730 -17.634 1.00 86.12 194 GLY A CA 1
ATOM 1544 C C . GLY A 1 194 ? -7.542 -2.561 -18.524 1.00 86.12 194 GLY A C 1
ATOM 1545 O O . GLY A 1 194 ? -6.748 -2.773 -19.438 1.00 86.12 194 GLY A O 1
ATOM 1546 N N . ASP A 1 195 ? -8.011 -1.346 -18.240 1.00 83.62 195 ASP A N 1
ATOM 1547 C CA . ASP A 1 195 ? -7.650 -0.099 -18.905 1.00 83.62 195 ASP A CA 1
ATOM 1548 C C . ASP A 1 195 ? -7.530 1.065 -17.899 1.00 83.62 195 ASP A C 1
ATOM 1550 O O . ASP A 1 195 ? -7.873 0.951 -16.718 1.00 83.62 195 ASP A O 1
ATOM 1554 N N . LEU A 1 196 ? -6.957 2.187 -18.346 1.00 79.56 196 LEU A N 1
ATOM 1555 C CA . LEU A 1 196 ? -6.935 3.438 -17.589 1.00 79.56 196 LEU A CA 1
ATOM 1556 C C . LEU A 1 196 ? -7.810 4.470 -18.299 1.00 79.56 196 LEU A C 1
ATOM 1558 O O . LEU A 1 196 ? -7.501 4.914 -19.402 1.00 79.56 196 LEU A O 1
ATOM 1562 N N . ASN A 1 197 ? -8.879 4.892 -17.628 1.00 83.38 197 ASN A N 1
ATOM 1563 C CA . ASN A 1 197 ? -9.699 6.012 -18.067 1.00 83.38 197 ASN A CA 1
ATOM 1564 C C . ASN A 1 197 ? -9.103 7.336 -17.554 1.00 83.38 197 ASN A C 1
ATOM 1566 O O . ASN A 1 197 ? -8.967 7.530 -16.344 1.00 83.38 197 ASN A O 1
ATOM 1570 N N . GLU A 1 198 ? -8.778 8.253 -18.466 1.00 83.69 198 GLU A N 1
ATOM 1571 C CA . GLU A 1 198 ? -8.130 9.536 -18.155 1.00 83.69 198 GLU A CA 1
ATOM 1572 C C . GLU A 1 198 ? -8.955 10.409 -17.190 1.00 83.69 198 GLU A C 1
ATOM 1574 O O . GLU A 1 198 ? -8.434 10.910 -16.191 1.00 83.69 198 GLU A O 1
ATOM 1579 N N . VAL A 1 199 ? -10.266 10.533 -17.437 1.00 87.00 199 VAL A N 1
ATOM 1580 C CA . VAL A 1 199 ? -11.191 11.361 -16.647 1.00 87.00 199 VAL A CA 1
ATOM 1581 C C . VAL A 1 199 ? -11.275 10.820 -15.231 1.00 87.00 199 VAL A C 1
ATOM 1583 O O . VAL A 1 199 ? -11.277 11.569 -14.253 1.00 87.00 199 VAL A O 1
ATOM 1586 N N . TRP A 1 200 ? -11.318 9.499 -15.116 1.00 86.88 200 TRP A N 1
ATOM 1587 C CA . TRP A 1 200 ? -11.358 8.822 -13.841 1.00 86.88 200 TRP A CA 1
ATOM 1588 C C . TRP A 1 200 ? -10.023 8.947 -13.087 1.00 86.88 200 TRP A C 1
ATOM 1590 O O . TRP A 1 200 ? -10.016 9.214 -11.882 1.00 86.88 200 TRP A O 1
ATOM 1600 N N . LEU A 1 201 ? -8.884 8.818 -13.772 1.00 88.12 201 LEU A N 1
ATOM 1601 C CA . LEU A 1 201 ? -7.579 8.957 -13.127 1.00 88.12 201 LEU A CA 1
ATOM 1602 C C . LEU A 1 201 ? -7.375 10.388 -12.617 1.00 88.12 201 LEU A C 1
ATOM 1604 O O . LEU A 1 201 ? -6.940 10.590 -11.481 1.00 88.12 201 LEU A O 1
ATOM 1608 N N . PHE A 1 202 ? -7.785 11.382 -13.408 1.00 89.75 202 PHE A N 1
ATOM 1609 C CA . PHE A 1 202 ? -7.840 12.771 -12.967 1.00 89.75 202 PHE A CA 1
ATOM 1610 C C . PHE A 1 202 ? -8.797 12.953 -11.782 1.00 89.75 202 PHE A C 1
ATOM 1612 O O . PHE A 1 202 ? -8.443 13.612 -10.806 1.00 89.75 202 PHE A O 1
ATOM 1619 N N . TYR A 1 203 ? -9.984 12.335 -11.813 1.00 91.19 203 TYR A N 1
ATOM 1620 C CA . TYR A 1 203 ? -10.940 12.362 -10.700 1.00 91.19 203 TYR A CA 1
ATOM 1621 C C . TYR A 1 203 ? -10.309 11.872 -9.389 1.00 91.19 203 TYR A C 1
ATOM 1623 O O . TYR A 1 203 ? -10.552 12.477 -8.336 1.00 91.19 203 TYR A O 1
ATOM 1631 N N . VAL A 1 204 ? -9.495 10.813 -9.451 1.00 91.69 204 VAL A N 1
ATOM 1632 C CA . VAL A 1 204 ? -8.782 10.264 -8.293 1.00 91.69 204 VAL A CA 1
ATOM 1633 C C . VAL A 1 204 ? -7.641 11.146 -7.843 1.00 91.69 204 VAL A C 1
ATOM 1635 O O . VAL A 1 204 ? -7.614 11.506 -6.667 1.00 91.69 204 VAL A O 1
ATOM 1638 N N . TYR A 1 205 ? -6.746 11.559 -8.739 1.00 92.50 205 TYR A N 1
ATOM 1639 C CA . TYR A 1 205 ? -5.633 12.424 -8.350 1.00 92.50 205 TYR A CA 1
ATOM 1640 C C . TYR A 1 205 ? -6.093 13.789 -7.853 1.00 92.50 205 TYR A C 1
ATOM 1642 O O . TYR A 1 205 ? -5.519 14.312 -6.901 1.00 92.50 205 TYR A O 1
ATOM 1650 N N . LYS A 1 206 ? -7.188 14.327 -8.394 1.00 93.12 206 LYS A N 1
ATOM 1651 C CA . LYS A 1 206 ? -7.800 15.542 -7.864 1.00 93.12 206 LYS A CA 1
ATOM 1652 C C . LYS A 1 206 ? -8.183 15.399 -6.399 1.00 93.12 206 LYS A C 1
ATOM 1654 O O . LYS A 1 206 ? -7.789 16.229 -5.593 1.00 93.12 206 LYS A O 1
ATOM 1659 N N . ARG A 1 207 ? -8.886 14.329 -6.033 1.00 94.62 207 ARG A N 1
ATOM 1660 C CA . ARG A 1 207 ? -9.379 14.137 -4.658 1.00 94.62 207 ARG A CA 1
ATOM 1661 C C . ARG A 1 207 ? -8.310 13.675 -3.688 1.00 94.62 207 ARG A C 1
ATOM 1663 O O . ARG A 1 207 ? -8.331 14.078 -2.533 1.00 94.62 207 ARG A O 1
ATOM 1670 N N . LEU A 1 208 ? -7.420 12.803 -4.143 1.00 93.56 208 LEU A N 1
ATOM 1671 C CA . LEU A 1 208 ? -6.386 12.210 -3.310 1.00 93.56 208 LEU A CA 1
ATOM 1672 C C . LEU A 1 208 ? -5.203 13.166 -3.152 1.00 93.56 208 LEU A C 1
ATOM 1674 O O . LEU A 1 208 ? -4.684 13.296 -2.051 1.00 93.56 208 LEU A O 1
ATOM 1678 N N . ALA A 1 209 ? -4.790 13.854 -4.217 1.00 90.88 209 ALA A N 1
ATOM 1679 C CA . ALA A 1 209 ? -3.526 14.581 -4.247 1.00 90.88 209 ALA A CA 1
ATOM 1680 C C . ALA A 1 209 ? -3.697 16.113 -4.207 1.00 90.88 209 ALA A C 1
ATOM 1682 O O . ALA A 1 209 ? -3.060 16.769 -3.383 1.00 90.88 209 ALA A O 1
ATOM 1683 N N . PHE A 1 210 ? -4.575 16.681 -5.045 1.00 90.19 210 PHE A N 1
ATOM 1684 C CA . PHE A 1 210 ? -4.750 18.141 -5.136 1.00 90.19 210 PHE A CA 1
ATOM 1685 C C . PHE A 1 210 ? -5.623 18.706 -4.007 1.00 90.19 210 PHE A C 1
ATOM 1687 O O . PHE A 1 210 ? -5.192 19.596 -3.277 1.00 90.19 210 PHE A O 1
ATOM 1694 N N . ASP A 1 211 ? -6.816 18.149 -3.788 1.00 92.88 211 ASP A N 1
ATOM 16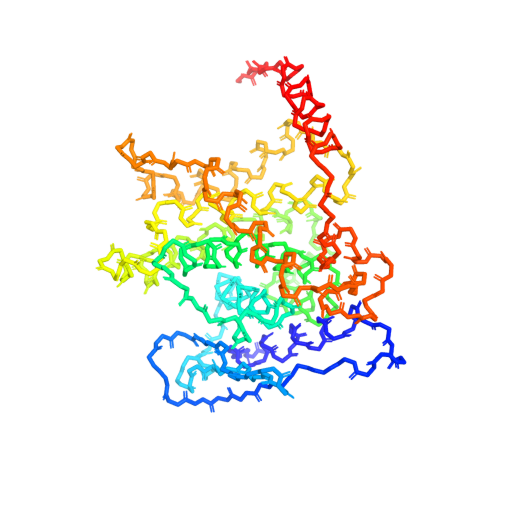95 C CA . ASP A 1 211 ? -7.767 18.619 -2.767 1.00 92.88 211 ASP A CA 1
ATOM 1696 C C . ASP A 1 211 ? -7.217 18.480 -1.332 1.00 92.88 211 ASP A C 1
ATOM 1698 O O . ASP A 1 211 ? -7.706 19.127 -0.404 1.00 92.88 211 ASP A O 1
ATOM 1702 N N . THR A 1 212 ? -6.203 17.636 -1.134 1.00 92.81 212 THR A N 1
ATOM 1703 C CA . THR A 1 212 ? -5.548 17.394 0.161 1.00 92.81 212 THR A CA 1
ATOM 1704 C C . THR A 1 212 ? -4.228 18.143 0.319 1.00 92.81 212 THR A C 1
ATOM 1706 O O . THR A 1 212 ? -3.621 18.064 1.386 1.00 92.81 212 THR A O 1
ATOM 1709 N N . LYS A 1 213 ? -3.786 18.882 -0.712 1.00 92.38 213 LYS A N 1
ATOM 1710 C CA . LYS A 1 213 ? -2.482 19.569 -0.777 1.00 92.38 213 LYS A CA 1
ATOM 1711 C C . LYS A 1 213 ? -1.277 18.633 -0.636 1.00 92.38 213 LYS A C 1
ATOM 1713 O O . LYS A 1 213 ? -0.184 19.078 -0.285 1.00 92.38 213 LYS A O 1
ATOM 1718 N N . LEU A 1 214 ? -1.455 17.339 -0.902 1.00 91.81 214 LEU A N 1
ATOM 1719 C CA . LEU A 1 214 ? -0.375 16.360 -0.839 1.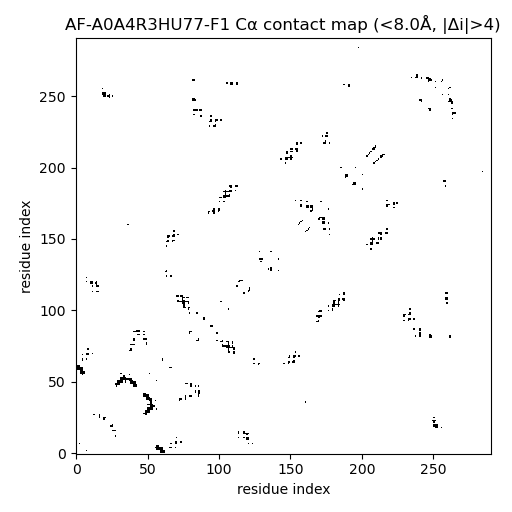00 91.81 214 LEU A CA 1
ATOM 1720 C C . LEU A 1 214 ? 0.740 16.721 -1.824 1.00 91.81 214 LEU A C 1
ATOM 1722 O O . LEU A 1 214 ? 1.905 16.748 -1.439 1.00 91.81 214 LEU A O 1
ATOM 1726 N N . THR A 1 215 ? 0.393 17.043 -3.073 1.00 88.69 215 THR A N 1
ATOM 1727 C CA . THR A 1 215 ? 1.383 17.428 -4.093 1.00 88.69 215 THR A CA 1
ATOM 1728 C C . THR A 1 215 ? 2.106 18.712 -3.726 1.00 88.69 215 THR A C 1
ATOM 1730 O O . THR A 1 215 ? 3.318 18.772 -3.866 1.00 88.69 215 THR A O 1
ATOM 1733 N N . ASP A 1 216 ? 1.401 19.704 -3.180 1.00 89.31 216 ASP A N 1
ATOM 1734 C CA . ASP A 1 216 ? 1.992 20.993 -2.796 1.00 89.31 216 ASP A CA 1
ATOM 1735 C C . ASP A 1 216 ? 3.068 20.834 -1.712 1.00 89.31 216 ASP A C 1
ATOM 1737 O O . ASP A 1 216 ? 3.986 21.645 -1.606 1.00 89.31 216 ASP A O 1
ATOM 1741 N N . ARG A 1 217 ? 2.936 19.798 -0.876 1.00 89.62 217 ARG A N 1
ATOM 1742 C CA . ARG A 1 217 ? 3.844 19.507 0.238 1.00 89.62 217 ARG A CA 1
ATOM 1743 C C . ARG A 1 217 ? 4.939 18.511 -0.121 1.00 89.62 217 ARG A C 1
ATOM 1745 O O . ARG A 1 217 ? 6.044 18.642 0.397 1.00 89.62 217 ARG A O 1
ATOM 1752 N N . ALA A 1 218 ? 4.615 17.504 -0.929 1.00 88.81 218 ALA A N 1
ATOM 1753 C CA . ALA A 1 218 ? 5.486 16.367 -1.210 1.00 88.81 218 ALA A CA 1
ATOM 1754 C C . ALA A 1 218 ? 6.232 16.473 -2.545 1.00 88.81 218 ALA A C 1
ATOM 1756 O O . ALA A 1 218 ? 7.153 15.697 -2.772 1.00 88.81 218 ALA A O 1
ATOM 1757 N N . TYR A 1 219 ? 5.855 17.387 -3.442 1.00 87.75 219 TYR A N 1
ATOM 1758 C CA . TYR A 1 219 ? 6.560 17.565 -4.709 1.00 87.75 219 TYR A CA 1
ATOM 1759 C C . TYR A 1 219 ? 7.892 18.295 -4.510 1.00 87.75 219 TYR A C 1
ATOM 1761 O O . TYR A 1 219 ? 7.929 19.402 -3.974 1.00 87.75 219 TYR A O 1
ATOM 1769 N N . ASP A 1 220 ? 8.974 17.692 -5.003 1.00 85.62 220 ASP A N 1
ATOM 1770 C CA . ASP A 1 220 ? 10.295 18.309 -5.101 1.00 85.62 220 ASP A CA 1
ATOM 1771 C C . ASP A 1 220 ? 10.787 18.212 -6.561 1.00 85.62 220 ASP A C 1
ATOM 1773 O O . ASP A 1 220 ? 11.042 17.107 -7.045 1.00 85.62 220 ASP A O 1
ATOM 1777 N N . PRO A 1 221 ? 10.926 19.337 -7.291 1.00 79.19 221 PRO A N 1
ATOM 1778 C CA . PRO A 1 221 ? 11.359 19.334 -8.691 1.00 79.19 221 PRO A CA 1
ATOM 1779 C C . PRO A 1 221 ? 12.826 18.915 -8.885 1.00 79.19 221 PRO A C 1
ATOM 1781 O O . PRO A 1 221 ? 13.241 18.634 -10.014 1.00 79.19 221 PRO A O 1
ATOM 1784 N N . HIS A 1 222 ? 13.630 18.899 -7.820 1.00 79.88 222 HIS A N 1
ATOM 1785 C CA . HIS A 1 222 ? 15.027 18.470 -7.867 1.00 79.88 222 HIS A CA 1
ATOM 1786 C C . HIS A 1 222 ? 15.191 16.971 -7.622 1.00 79.88 222 HIS A C 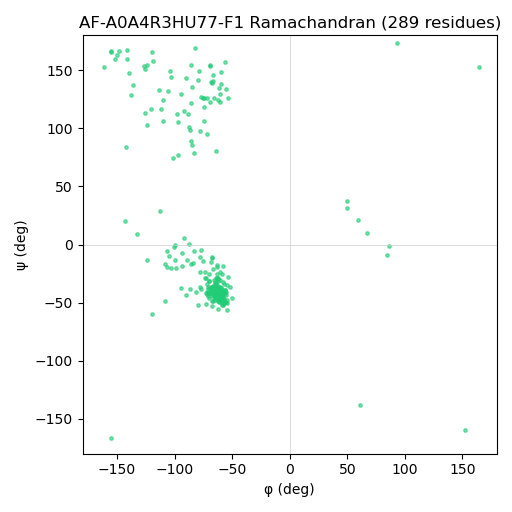1
ATOM 1788 O O . HIS A 1 222 ? 16.255 16.416 -7.912 1.00 79.88 222 HIS A O 1
ATOM 1794 N N . ASP A 1 223 ? 14.142 16.309 -7.142 1.00 80.00 223 ASP A N 1
ATOM 1795 C CA . ASP A 1 223 ? 14.173 14.897 -6.819 1.00 80.00 223 ASP A CA 1
ATOM 1796 C C . ASP A 1 223 ? 13.891 14.041 -8.060 1.00 80.00 223 ASP A C 1
ATOM 1798 O O . ASP A 1 223 ? 12.761 13.665 -8.377 1.00 80.00 223 ASP A O 1
ATOM 1802 N N . LYS A 1 224 ? 14.955 13.760 -8.816 1.00 70.38 224 LYS A N 1
ATOM 1803 C CA . LYS A 1 224 ? 14.887 12.894 -9.994 1.00 70.38 224 LYS A CA 1
ATOM 1804 C C . LYS A 1 224 ? 15.099 11.447 -9.577 1.00 70.38 224 LYS A C 1
ATOM 1806 O O . LYS A 1 224 ? 16.204 11.046 -9.216 1.00 70.38 224 LYS A O 1
ATOM 1811 N N . MET A 1 225 ? 14.051 10.646 -9.698 1.00 65.75 225 MET A N 1
ATOM 1812 C CA . MET A 1 225 ? 14.178 9.195 -9.641 1.00 65.75 225 MET A CA 1
ATOM 1813 C C . MET A 1 225 ? 14.960 8.728 -10.881 1.00 65.75 225 MET A C 1
ATOM 1815 O O . MET A 1 225 ? 14.742 9.244 -11.977 1.00 65.75 225 MET A O 1
ATOM 1819 N N . ALA A 1 226 ? 15.868 7.763 -10.724 1.00 66.06 226 ALA A N 1
ATOM 1820 C CA . ALA A 1 226 ? 16.455 7.015 -11.837 1.00 66.06 226 ALA A CA 1
ATOM 1821 C C . ALA A 1 226 ? 15.678 5.691 -11.977 1.00 66.06 226 ALA A C 1
ATOM 1823 O O . ALA A 1 226 ? 16.132 4.664 -11.468 1.00 66.06 226 ALA A O 1
ATOM 1824 N N . PRO A 1 227 ? 14.463 5.718 -12.563 1.00 67.25 227 PRO A N 1
ATOM 1825 C CA . PRO A 1 227 ? 13.485 4.645 -12.432 1.00 67.25 227 PRO A CA 1
ATOM 1826 C C . PRO A 1 227 ? 14.012 3.303 -12.934 1.00 67.25 227 PRO A C 1
ATOM 1828 O O . PRO A 1 227 ? 13.861 2.303 -12.242 1.00 67.25 227 PRO A O 1
ATOM 1831 N N . ASP A 1 228 ? 14.667 3.274 -14.094 1.00 72.25 228 ASP A N 1
ATOM 1832 C CA . ASP A 1 228 ? 14.940 2.016 -14.794 1.00 72.25 228 ASP A CA 1
ATOM 1833 C C . ASP A 1 228 ? 15.875 1.085 -14.013 1.00 72.25 228 ASP A C 1
ATOM 1835 O O . ASP A 1 228 ? 15.567 -0.092 -13.845 1.00 72.25 228 ASP A O 1
ATOM 1839 N N . ALA A 1 229 ? 16.971 1.605 -13.452 1.00 79.56 229 ALA A N 1
ATOM 1840 C CA . ALA A 1 229 ? 17.906 0.787 -12.678 1.00 79.56 229 ALA A CA 1
ATOM 1841 C C . ALA A 1 229 ? 17.270 0.241 -11.388 1.00 79.56 229 ALA A C 1
ATOM 1843 O O . ALA A 1 229 ? 17.500 -0.910 -11.018 1.00 79.56 229 ALA A O 1
ATOM 1844 N N . LEU A 1 230 ? 16.446 1.051 -10.715 1.00 84.81 230 LEU A N 1
ATOM 1845 C CA . LEU A 1 230 ? 15.761 0.623 -9.499 1.00 84.81 230 LEU A CA 1
ATOM 1846 C C . LEU A 1 230 ? 14.681 -0.421 -9.801 1.00 84.81 230 LEU A C 1
ATOM 1848 O O . LEU A 1 230 ? 14.575 -1.410 -9.080 1.00 84.81 230 LEU A O 1
ATOM 1852 N N . PHE A 1 231 ? 13.906 -0.230 -10.873 1.00 83.38 231 PHE A N 1
ATOM 1853 C CA . PHE A 1 231 ? 12.894 -1.192 -11.308 1.00 83.38 231 PHE A CA 1
ATOM 1854 C C . PHE A 1 231 ? 13.511 -2.525 -11.727 1.00 83.38 231 PHE A C 1
ATOM 1856 O O . PHE A 1 231 ? 12.983 -3.577 -11.366 1.00 83.38 231 PHE A O 1
ATOM 1863 N N . GLU A 1 232 ? 14.636 -2.506 -12.445 1.00 86.50 232 GLU A N 1
ATOM 1864 C CA . GLU A 1 232 ? 15.335 -3.742 -12.795 1.00 86.50 232 GLU A CA 1
ATOM 1865 C C . GLU A 1 232 ? 15.872 -4.452 -11.554 1.00 86.50 232 GLU A C 1
ATOM 1867 O O . GLU A 1 232 ? 15.638 -5.652 -11.401 1.00 86.50 232 GLU A O 1
ATOM 1872 N N . ARG A 1 233 ? 16.485 -3.722 -10.612 1.00 91.50 233 ARG A N 1
ATOM 1873 C CA . ARG A 1 233 ? 16.973 -4.334 -9.371 1.00 91.50 233 ARG A CA 1
ATOM 1874 C C . ARG A 1 233 ? 15.840 -4.931 -8.538 1.00 91.50 233 ARG A C 1
ATOM 1876 O O . ARG A 1 233 ? 15.940 -6.052 -8.048 1.00 91.50 233 ARG A O 1
ATOM 1883 N N . MET A 1 234 ? 14.739 -4.202 -8.417 1.00 91.06 234 MET A N 1
ATOM 1884 C CA . MET A 1 234 ? 13.526 -4.668 -7.756 1.00 91.06 234 MET A CA 1
ATOM 1885 C C . MET A 1 234 ? 13.009 -5.962 -8.390 1.00 91.06 234 MET A C 1
ATOM 1887 O O . MET A 1 234 ? 12.709 -6.914 -7.673 1.00 91.06 234 MET A O 1
ATOM 1891 N N . ARG A 1 235 ? 12.934 -6.036 -9.723 1.00 89.88 235 ARG A N 1
ATOM 1892 C CA . ARG A 1 235 ? 12.529 -7.255 -10.438 1.00 89.88 235 ARG A CA 1
ATOM 1893 C C . ARG A 1 235 ? 13.455 -8.423 -10.111 1.00 89.88 235 ARG A C 1
ATOM 1895 O O . ARG A 1 235 ? 12.959 -9.490 -9.760 1.00 89.88 235 ARG A O 1
ATOM 1902 N N . GLU A 1 236 ? 14.767 -8.227 -10.213 1.00 92.50 236 GLU A N 1
ATOM 1903 C CA . GLU A 1 236 ? 15.762 -9.267 -9.929 1.00 92.50 236 GLU A CA 1
ATOM 1904 C C . GLU A 1 236 ? 15.576 -9.863 -8.534 1.00 92.50 236 GLU A C 1
ATOM 1906 O O . GLU A 1 236 ? 15.514 -11.084 -8.398 1.00 92.50 236 GLU A O 1
ATOM 1911 N N . ILE A 1 237 ? 15.415 -9.012 -7.517 1.00 94.88 237 ILE A N 1
ATOM 1912 C CA . ILE A 1 237 ? 15.186 -9.437 -6.131 1.00 94.88 237 ILE A CA 1
ATOM 1913 C C . ILE A 1 237 ? 13.932 -10.313 -6.036 1.00 94.88 237 ILE A C 1
ATOM 1915 O O . ILE A 1 237 ? 13.978 -11.400 -5.466 1.00 94.88 237 ILE A O 1
ATOM 1919 N N . HIS A 1 238 ? 12.816 -9.893 -6.633 1.00 95.25 238 HIS A N 1
ATOM 1920 C CA . HIS A 1 238 ? 11.571 -10.663 -6.571 1.00 95.25 238 HIS A CA 1
ATOM 1921 C C . HIS A 1 238 ? 11.643 -11.988 -7.333 1.00 95.25 238 HIS A C 1
ATOM 1923 O O . HIS A 1 238 ? 11.086 -12.982 -6.871 1.00 95.25 238 HIS A O 1
ATOM 1929 N N . ILE A 1 239 ? 12.333 -12.029 -8.477 1.00 93.25 239 ILE A N 1
ATOM 1930 C CA . ILE A 1 239 ? 12.577 -13.277 -9.211 1.00 93.25 239 ILE A CA 1
ATOM 1931 C C . ILE A 1 239 ? 13.449 -14.224 -8.381 1.00 93.25 239 ILE A C 1
ATOM 1933 O O . ILE A 1 239 ? 13.130 -15.407 -8.292 1.00 93.25 239 ILE A O 1
ATOM 1937 N N . GLN A 1 240 ? 14.481 -13.708 -7.707 1.00 93.69 240 GLN A N 1
ATOM 1938 C CA . GLN A 1 240 ? 15.327 -14.495 -6.806 1.00 93.69 240 GLN A CA 1
ATOM 1939 C C . GLN A 1 240 ? 14.544 -15.050 -5.612 1.00 93.69 240 GLN A C 1
ATOM 1941 O O . GLN A 1 240 ? 14.654 -16.237 -5.323 1.00 93.69 240 GLN A O 1
ATOM 1946 N N . ILE A 1 241 ? 13.731 -14.224 -4.941 1.00 93.94 241 ILE A N 1
ATOM 1947 C CA . ILE A 1 241 ? 12.904 -14.668 -3.806 1.00 93.94 241 ILE A CA 1
ATOM 1948 C C . ILE A 1 241 ? 11.881 -15.720 -4.253 1.00 93.94 241 ILE A C 1
ATOM 1950 O O . ILE A 1 241 ? 11.621 -16.682 -3.532 1.00 93.94 241 ILE A O 1
ATOM 1954 N N . LYS A 1 242 ? 11.286 -15.541 -5.437 1.00 93.75 242 LYS A N 1
ATOM 1955 C CA . LYS A 1 242 ? 10.321 -16.486 -6.006 1.00 93.75 242 LYS A CA 1
ATOM 1956 C C . LYS A 1 242 ? 10.973 -17.828 -6.358 1.00 93.75 242 LYS A C 1
ATOM 1958 O O . LYS A 1 242 ? 10.345 -18.866 -6.175 1.00 93.75 242 LYS A O 1
ATOM 1963 N N . GLY A 1 243 ? 12.207 -17.811 -6.861 1.00 91.81 243 GLY A N 1
ATOM 1964 C CA . GLY A 1 243 ? 12.891 -19.007 -7.342 1.00 91.81 243 GLY A CA 1
ATOM 1965 C C . GLY A 1 243 ? 12.136 -19.665 -8.503 1.00 91.81 243 GLY A C 1
ATOM 1966 O O . GLY A 1 243 ? 11.619 -18.984 -9.393 1.00 91.81 243 GLY A O 1
ATOM 1967 N N . GLU A 1 244 ? 12.060 -20.994 -8.478 1.00 90.38 244 GLU A N 1
ATOM 1968 C CA . GLU A 1 244 ? 11.382 -21.805 -9.503 1.00 90.38 244 GLU A CA 1
ATOM 1969 C C . GLU A 1 244 ? 9.852 -21.822 -9.351 1.00 90.38 244 GLU A C 1
ATOM 1971 O O . GLU A 1 244 ? 9.133 -22.259 -10.251 1.00 90.38 244 GLU A O 1
ATOM 1976 N N . GLU A 1 245 ? 9.335 -21.314 -8.231 1.00 91.38 245 GLU A N 1
ATOM 1977 C CA . GLU A 1 245 ? 7.907 -21.319 -7.951 1.00 91.38 245 GLU A CA 1
ATOM 1978 C C . GLU A 1 245 ? 7.134 -20.362 -8.866 1.00 91.38 245 GLU A C 1
ATOM 1980 O O . GLU A 1 245 ? 7.623 -19.336 -9.360 1.00 91.38 245 GLU A O 1
ATOM 1985 N N . ARG A 1 246 ? 5.846 -20.662 -9.062 1.00 89.44 246 ARG A N 1
ATOM 1986 C CA . ARG A 1 246 ? 4.960 -19.775 -9.831 1.00 89.44 246 ARG A CA 1
ATOM 1987 C C . ARG A 1 246 ? 4.656 -18.470 -9.087 1.00 89.44 246 ARG A C 1
ATOM 1989 O O . ARG A 1 246 ? 4.453 -17.444 -9.736 1.00 89.44 246 ARG A O 1
ATOM 1996 N N . PHE A 1 247 ? 4.618 -18.503 -7.755 1.00 92.81 247 PHE A N 1
ATOM 1997 C CA . PHE A 1 247 ? 4.286 -17.376 -6.878 1.00 92.81 247 PHE A CA 1
ATOM 1998 C C . PHE A 1 247 ? 5.213 -17.370 -5.657 1.00 92.81 247 PHE A C 1
ATOM 2000 O O . PHE A 1 247 ? 5.544 -18.440 -5.157 1.00 92.81 247 PHE A O 1
ATOM 2007 N N . ILE A 1 248 ? 5.561 -16.193 -5.117 1.00 93.25 248 ILE A N 1
ATOM 2008 C CA . ILE A 1 248 ? 6.287 -16.114 -3.829 1.00 93.25 248 ILE A CA 1
ATOM 2009 C C . ILE A 1 248 ? 5.417 -16.651 -2.682 1.00 93.25 248 ILE A C 1
ATOM 2011 O O . ILE A 1 248 ? 5.883 -17.402 -1.816 1.00 93.25 248 ILE A O 1
ATOM 2015 N N . THR A 1 249 ? 4.140 -16.265 -2.697 1.00 91.25 249 THR A N 1
ATOM 2016 C CA . THR A 1 249 ? 3.113 -16.764 -1.780 1.00 91.25 249 THR A CA 1
ATOM 2017 C C . THR A 1 249 ? 2.003 -17.417 -2.593 1.00 91.25 249 THR A C 1
ATOM 2019 O O . THR A 1 249 ? 1.333 -16.763 -3.394 1.00 91.25 249 THR A O 1
ATOM 2022 N N . ALA A 1 250 ? 1.826 -18.722 -2.393 1.00 92.38 250 ALA A N 1
ATOM 2023 C CA . ALA A 1 250 ? 0.838 -19.535 -3.087 1.00 92.38 250 ALA A CA 1
ATOM 2024 C C . ALA A 1 250 ? -0.562 -19.425 -2.459 1.00 92.38 250 ALA A C 1
ATOM 2026 O O . ALA A 1 250 ? -0.742 -18.913 -1.357 1.00 92.38 250 ALA A O 1
ATOM 2027 N N . GLY A 1 251 ? -1.567 -19.948 -3.165 1.00 94.88 251 GLY A N 1
ATOM 2028 C CA . GLY A 1 251 ? -2.903 -20.153 -2.603 1.00 94.88 251 GLY A CA 1
ATOM 2029 C C . GLY A 1 251 ? -3.851 -18.961 -2.679 1.00 94.88 251 GLY A C 1
ATOM 2030 O O . GLY A 1 251 ? -5.006 -19.107 -2.292 1.00 94.88 251 GLY A O 1
ATOM 2031 N N . MET A 1 252 ? -3.422 -17.817 -3.213 1.00 96.81 252 MET A N 1
ATOM 2032 C CA . MET A 1 252 ? -4.296 -16.662 -3.435 1.00 96.81 252 MET A CA 1
ATOM 2033 C C . MET A 1 252 ? -5.463 -17.009 -4.370 1.00 96.81 252 MET A C 1
ATOM 2035 O O . MET A 1 252 ? -5.289 -17.712 -5.369 1.00 96.81 252 MET A O 1
ATOM 2039 N N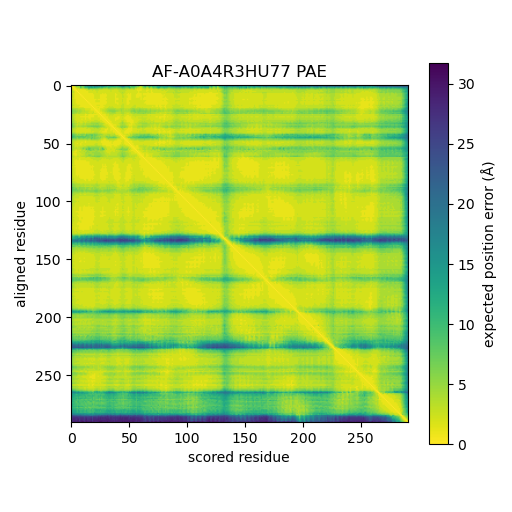 . HIS A 1 253 ? -6.661 -16.525 -4.045 1.00 96.44 253 HIS A N 1
ATOM 2040 C CA . HIS A 1 253 ? -7.850 -16.762 -4.854 1.00 96.44 253 HIS A CA 1
ATOM 2041 C C . HIS A 1 253 ? -7.718 -16.062 -6.227 1.00 96.44 253 HIS A C 1
ATOM 2043 O O . HIS A 1 253 ? -7.238 -14.924 -6.284 1.00 96.44 253 HIS A O 1
ATOM 2049 N N . PRO A 1 254 ? -8.160 -16.684 -7.342 1.00 94.25 254 PRO A N 1
ATOM 2050 C CA . PRO A 1 254 ? -7.974 -16.141 -8.692 1.00 94.25 254 PRO A CA 1
ATOM 2051 C C . PRO A 1 254 ? -8.439 -14.693 -8.885 1.00 94.25 254 PRO A C 1
ATOM 2053 O O . PRO A 1 254 ? -7.758 -13.921 -9.559 1.00 94.25 254 PRO A O 1
ATOM 2056 N N . ASN A 1 255 ? -9.538 -14.302 -8.233 1.00 94.50 255 ASN A N 1
ATOM 2057 C CA . ASN A 1 255 ? -10.083 -12.93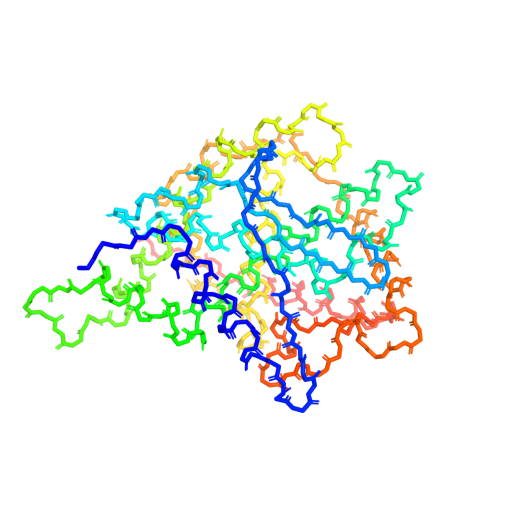8 -8.294 1.00 94.50 255 ASN A CA 1
ATOM 2058 C C . ASN A 1 255 ? -9.098 -11.860 -7.809 1.00 94.50 255 ASN A C 1
ATOM 2060 O O . ASN A 1 255 ? -9.189 -10.715 -8.241 1.00 94.50 255 ASN A O 1
ATOM 2064 N N . PHE A 1 256 ? -8.147 -12.214 -6.939 1.00 96.94 256 PHE A N 1
ATOM 2065 C CA . PHE A 1 256 ? -7.181 -11.269 -6.373 1.00 96.94 256 PHE A CA 1
ATOM 2066 C C . PHE A 1 256 ? -5.786 -11.401 -6.989 1.00 96.94 256 PHE A C 1
ATOM 2068 O O . PHE A 1 256 ? -4.959 -10.509 -6.804 1.00 96.94 256 PHE A O 1
ATOM 2075 N N . LEU A 1 257 ? -5.521 -12.443 -7.789 1.00 94.12 257 LEU A N 1
ATOM 2076 C CA . LEU A 1 257 ? -4.212 -12.657 -8.420 1.00 94.12 257 LEU A CA 1
ATOM 2077 C C . LEU A 1 257 ? -3.788 -11.478 -9.298 1.00 94.12 257 LEU A C 1
ATOM 2079 O O . LEU A 1 257 ? -2.633 -11.055 -9.246 1.00 94.12 257 LEU A O 1
ATOM 2083 N N . ASN A 1 258 ? -4.712 -10.910 -10.078 1.00 92.75 258 ASN A N 1
ATOM 2084 C CA . ASN A 1 258 ? -4.369 -9.761 -10.912 1.00 92.75 258 ASN A CA 1
ATOM 2085 C C . ASN A 1 258 ? -4.115 -8.494 -10.082 1.00 92.75 258 ASN A C 1
ATOM 2087 O O . ASN A 1 258 ? -3.371 -7.627 -10.531 1.00 92.75 258 ASN A O 1
ATOM 2091 N N . LEU A 1 259 ? -4.690 -8.394 -8.879 1.00 96.00 259 LEU A N 1
ATOM 2092 C CA . LEU A 1 259 ? -4.639 -7.208 -8.021 1.00 96.00 259 LEU A CA 1
ATOM 2093 C C . LEU A 1 259 ? -3.443 -7.218 -7.075 1.00 96.00 259 LEU A C 1
ATOM 2095 O O . LEU A 1 259 ? -2.762 -6.201 -6.974 1.00 96.00 259 LEU A O 1
ATOM 2099 N N . ILE A 1 260 ? -3.144 -8.352 -6.441 1.00 97.19 260 ILE A N 1
ATOM 2100 C CA . ILE A 1 260 ? -2.119 -8.509 -5.392 1.00 97.19 260 ILE A CA 1
ATOM 2101 C C . ILE A 1 260 ? -1.376 -9.859 -5.479 1.00 97.19 260 ILE A C 1
ATOM 2103 O O . ILE A 1 260 ? -0.765 -10.304 -4.513 1.00 97.19 260 ILE A O 1
ATOM 2107 N N . GLY A 1 261 ? -1.391 -10.525 -6.636 1.00 94.81 261 GLY A N 1
ATOM 2108 C CA . GLY A 1 261 ? -0.598 -11.736 -6.855 1.00 94.81 261 GLY A CA 1
ATOM 2109 C C . GLY A 1 261 ? 0.909 -11.468 -6.926 1.00 94.81 261 GLY A C 1
ATOM 2110 O O . GLY A 1 261 ? 1.350 -10.392 -7.336 1.00 94.81 261 GLY A O 1
ATOM 2111 N N . THR A 1 262 ? 1.694 -12.488 -6.571 1.00 94.75 262 THR A N 1
ATOM 2112 C CA . THR A 1 262 ? 3.170 -12.458 -6.508 1.00 94.75 262 THR A CA 1
ATOM 2113 C C . THR A 1 262 ? 3.834 -13.357 -7.563 1.00 94.75 262 THR A C 1
ATOM 2115 O O . THR A 1 262 ? 4.928 -13.884 -7.359 1.00 94.75 262 THR A O 1
ATOM 2118 N N . SER A 1 263 ? 3.172 -13.561 -8.710 1.00 89.88 263 SER A N 1
ATOM 2119 C CA . SER A 1 263 ? 3.748 -14.249 -9.875 1.00 89.88 263 SER A CA 1
ATOM 2120 C C . SER A 1 263 ? 4.570 -13.276 -10.706 1.00 89.88 263 SER A C 1
ATOM 2122 O O . SER A 1 263 ? 4.105 -12.745 -11.718 1.00 89.88 263 SER A O 1
ATOM 2124 N N . TYR A 1 264 ? 5.785 -12.999 -10.256 1.00 87.81 264 TYR A N 1
ATOM 2125 C CA . TYR A 1 264 ? 6.745 -12.224 -11.031 1.00 87.81 264 TYR A CA 1
ATOM 2126 C C . TYR A 1 264 ? 7.194 -13.055 -12.236 1.00 87.81 264 TYR A C 1
ATOM 2128 O O . TYR A 1 264 ? 7.653 -14.186 -12.073 1.00 87.81 264 TYR A O 1
ATOM 2136 N N . VAL A 1 265 ? 7.008 -12.529 -13.446 1.00 79.19 265 VAL A N 1
ATOM 2137 C CA . VAL A 1 265 ? 7.419 -13.179 -14.700 1.00 79.19 265 VAL A CA 1
ATOM 2138 C C . VAL A 1 265 ? 8.642 -12.451 -15.229 1.00 79.19 265 VAL A C 1
ATOM 2140 O O . VAL A 1 265 ? 8.637 -11.221 -15.288 1.00 79.19 265 VAL A O 1
ATOM 2143 N N . ASP A 1 266 ? 9.665 -13.213 -15.607 1.00 76.62 266 ASP A N 1
ATOM 2144 C CA . ASP A 1 266 ? 10.883 -12.679 -16.204 1.00 76.62 266 ASP A CA 1
ATOM 2145 C C . ASP A 1 266 ? 10.878 -12.882 -17.722 1.00 76.62 266 ASP A C 1
ATOM 2147 O O . ASP A 1 266 ? 11.521 -13.785 -18.247 1.00 76.62 266 ASP A O 1
ATOM 2151 N N . ASP A 1 267 ? 10.077 -12.074 -18.415 1.00 82.94 267 ASP A N 1
ATOM 2152 C CA . ASP A 1 267 ? 10.048 -12.025 -19.878 1.00 82.94 267 ASP A CA 1
ATOM 2153 C C . ASP A 1 267 ? 10.322 -10.580 -20.334 1.00 82.94 267 ASP A C 1
ATOM 2155 O O . ASP A 1 267 ? 9.440 -9.712 -20.233 1.00 82.94 267 ASP A O 1
ATOM 2159 N N . PRO A 1 268 ? 11.554 -10.288 -20.799 1.00 81.00 268 PRO A N 1
ATOM 2160 C CA . PRO A 1 268 ? 11.922 -8.967 -21.284 1.00 81.00 268 PRO A CA 1
ATOM 2161 C C . PRO A 1 268 ? 11.076 -8.478 -22.461 1.00 81.00 268 PRO A C 1
ATOM 2163 O O . PRO A 1 268 ? 10.750 -7.292 -22.496 1.00 81.00 268 PRO A O 1
ATOM 2166 N N . GLU A 1 269 ? 10.698 -9.361 -23.388 1.00 83.81 269 GLU A N 1
ATOM 2167 C CA . GLU A 1 269 ? 9.922 -8.988 -24.574 1.00 83.81 269 GLU A CA 1
ATOM 2168 C C . GLU A 1 269 ? 8.496 -8.612 -24.185 1.00 83.81 269 GLU A C 1
ATOM 2170 O O . GLU A 1 269 ? 7.985 -7.567 -24.586 1.00 83.81 269 GLU A O 1
ATOM 2175 N N . GLU A 1 270 ? 7.856 -9.425 -23.343 1.00 80.88 270 GLU A N 1
ATOM 2176 C CA . GLU A 1 270 ? 6.518 -9.127 -22.835 1.00 80.88 270 GLU A CA 1
ATOM 2177 C C . GLU A 1 270 ? 6.482 -7.814 -22.047 1.00 80.88 270 GLU A C 1
ATOM 2179 O O . GLU A 1 270 ? 5.520 -7.046 -22.138 1.00 80.88 270 GLU A O 1
ATOM 2184 N N . ARG A 1 271 ? 7.541 -7.521 -21.292 1.00 78.94 271 ARG A N 1
ATOM 2185 C CA . ARG A 1 271 ? 7.669 -6.261 -20.562 1.00 78.94 271 ARG A CA 1
ATOM 2186 C C . ARG A 1 271 ? 7.774 -5.065 -21.502 1.00 78.94 271 ARG A C 1
ATOM 2188 O O . ARG A 1 271 ? 7.055 -4.091 -21.282 1.00 78.94 271 ARG A O 1
ATOM 2195 N N . GLU A 1 272 ? 8.629 -5.121 -22.520 1.00 83.12 272 GLU A N 1
ATOM 2196 C CA . GLU A 1 272 ? 8.737 -4.023 -23.489 1.00 83.12 272 GLU A CA 1
ATOM 2197 C C . GLU A 1 272 ? 7.428 -3.845 -24.267 1.00 83.12 272 GLU A C 1
ATOM 2199 O O . GLU A 1 272 ? 6.918 -2.728 -24.345 1.00 83.12 272 GLU A O 1
ATOM 2204 N N . ARG A 1 273 ? 6.765 -4.939 -24.676 1.00 84.75 273 ARG A N 1
ATOM 2205 C CA . ARG A 1 273 ? 5.420 -4.873 -25.279 1.00 84.75 273 ARG A CA 1
ATOM 2206 C C . ARG A 1 273 ? 4.400 -4.178 -24.376 1.00 84.75 273 ARG A C 1
ATOM 2208 O O . ARG A 1 273 ? 3.598 -3.379 -24.856 1.00 84.75 273 ARG A O 1
ATOM 2215 N N . ARG A 1 274 ? 4.410 -4.453 -23.067 1.00 81.31 274 ARG A N 1
ATOM 2216 C CA . ARG A 1 274 ? 3.516 -3.782 -22.103 1.00 81.31 274 ARG A CA 1
ATOM 2217 C C . ARG A 1 274 ? 3.848 -2.307 -21.930 1.00 81.31 274 ARG A C 1
ATOM 2219 O O . ARG A 1 274 ? 2.921 -1.502 -21.863 1.00 81.31 274 ARG A O 1
ATOM 2226 N N . LYS A 1 275 ? 5.135 -1.951 -21.856 1.00 82.69 275 LYS A N 1
ATOM 2227 C CA . LYS A 1 275 ? 5.572 -0.548 -21.790 1.00 82.69 275 LYS A CA 1
ATOM 2228 C C . LYS A 1 275 ? 5.101 0.218 -23.022 1.00 82.69 275 LYS A C 1
ATOM 2230 O O . LYS A 1 275 ? 4.528 1.293 -22.874 1.00 82.69 275 LYS A O 1
ATOM 2235 N N . ASP A 1 276 ? 5.285 -0.349 -24.208 1.00 85.69 276 ASP A N 1
ATOM 2236 C CA . ASP A 1 276 ? 4.873 0.286 -25.458 1.00 85.69 276 ASP A CA 1
ATOM 2237 C C . ASP A 1 276 ? 3.354 0.394 -25.571 1.00 85.69 276 ASP A C 1
ATOM 2239 O O . ASP A 1 276 ? 2.848 1.463 -25.905 1.00 85.69 276 ASP A O 1
ATOM 2243 N N . ARG A 1 277 ? 2.604 -0.644 -25.178 1.00 84.88 277 ARG A N 1
ATOM 2244 C CA . ARG A 1 277 ? 1.138 -0.569 -25.109 1.00 84.88 277 ARG A CA 1
ATOM 2245 C C . ARG A 1 277 ? 0.667 0.571 -24.204 1.00 84.88 277 ARG A C 1
ATOM 2247 O O . ARG A 1 277 ? -0.159 1.369 -24.631 1.00 84.88 277 ARG A O 1
ATOM 2254 N N . LEU A 1 278 ? 1.214 0.677 -22.990 1.00 82.12 278 LEU A N 1
ATOM 2255 C CA . LEU A 1 278 ? 0.868 1.756 -22.060 1.00 82.12 278 LEU A CA 1
ATOM 2256 C C . LEU A 1 278 ? 1.240 3.131 -22.629 1.00 82.12 278 LEU A C 1
ATOM 2258 O O . LEU A 1 278 ? 0.445 4.060 -22.538 1.00 82.12 278 LEU A O 1
ATOM 2262 N N . ARG A 1 279 ? 2.416 3.274 -23.256 1.00 83.81 279 ARG A N 1
ATOM 2263 C CA . ARG A 1 279 ? 2.816 4.524 -23.928 1.00 83.81 279 ARG A CA 1
ATOM 2264 C C . ARG A 1 279 ? 1.814 4.929 -25.007 1.00 83.81 279 ARG A C 1
ATOM 2266 O O . ARG A 1 279 ? 1.457 6.100 -25.079 1.00 83.81 279 ARG A O 1
ATOM 2273 N N . GLU A 1 280 ? 1.361 3.985 -25.826 1.00 84.50 280 GLU A N 1
ATOM 2274 C CA . GLU A 1 280 ? 0.352 4.247 -26.855 1.00 84.50 280 GLU A CA 1
ATOM 2275 C C . GLU A 1 280 ? -1.025 4.576 -26.263 1.00 84.50 280 GLU A C 1
ATOM 2277 O O . GLU A 1 280 ? -1.709 5.450 -26.790 1.00 84.50 280 GLU A O 1
ATOM 2282 N N . GLU A 1 281 ? -1.423 3.944 -25.155 1.00 81.06 281 GLU A N 1
ATOM 2283 C CA . GLU A 1 281 ? -2.638 4.309 -24.412 1.00 81.06 281 GLU A CA 1
ATOM 2284 C C . GLU A 1 281 ? -2.562 5.760 -23.905 1.00 81.06 281 GLU A C 1
ATOM 2286 O O . GLU A 1 281 ? -3.466 6.545 -24.184 1.00 81.06 281 GLU A O 1
ATOM 2291 N N . PHE A 1 282 ? -1.460 6.153 -23.254 1.00 78.38 282 PHE A N 1
ATOM 2292 C CA . PHE A 1 282 ? -1.268 7.518 -22.746 1.00 78.38 282 PHE A CA 1
ATOM 2293 C C . PHE A 1 282 ? -1.192 8.575 -23.855 1.00 78.38 282 PHE A C 1
ATOM 2295 O O . PHE A 1 282 ? -1.671 9.689 -23.668 1.00 78.38 282 PHE A O 1
ATOM 2302 N N . LYS A 1 283 ? -0.617 8.256 -25.024 1.00 80.62 283 LYS A N 1
ATOM 2303 C CA . LYS A 1 283 ? -0.581 9.185 -26.172 1.00 80.62 283 LYS A CA 1
ATOM 2304 C C . LYS A 1 283 ? -1.971 9.535 -26.704 1.00 80.62 283 LYS A C 1
ATOM 2306 O O . LYS A 1 283 ? -2.126 10.580 -27.327 1.00 80.62 283 LYS A O 1
ATOM 2311 N N . ARG A 1 284 ? -2.960 8.660 -26.502 1.00 80.62 284 ARG A N 1
ATOM 2312 C CA . ARG A 1 284 ? -4.346 8.867 -26.954 1.00 80.62 284 ARG A CA 1
ATOM 2313 C C . ARG A 1 284 ? -5.166 9.727 -25.998 1.00 80.62 284 ARG A C 1
ATOM 2315 O O . ARG A 1 284 ? -6.316 10.013 -26.311 1.00 80.62 284 ARG A O 1
ATOM 2322 N N . TRP A 1 285 ? -4.612 10.100 -24.847 1.00 79.12 285 TRP A N 1
ATOM 2323 C CA . TRP A 1 285 ? -5.301 10.944 -23.880 1.00 79.12 285 TRP A CA 1
ATOM 2324 C C . TRP A 1 285 ? -5.323 12.382 -24.390 1.00 79.12 285 TRP A C 1
ATOM 2326 O O . TRP A 1 285 ? -4.304 13.076 -24.416 1.00 79.12 285 TRP A O 1
ATOM 2336 N N . GLU A 1 286 ? -6.491 12.823 -24.847 1.00 62.66 286 GLU A N 1
ATOM 2337 C CA . GLU A 1 286 ? -6.720 14.204 -25.242 1.00 62.66 286 GLU A CA 1
ATOM 2338 C C . GLU A 1 286 ? -7.153 14.972 -23.992 1.00 62.66 286 GLU A C 1
ATOM 2340 O O . GLU A 1 286 ? -8.312 14.910 -23.591 1.00 62.66 286 GLU A O 1
ATOM 2345 N N . PHE A 1 287 ? -6.243 15.732 -23.374 1.00 57.38 287 PHE A N 1
ATOM 2346 C CA . PHE A 1 287 ? -6.599 16.669 -22.301 1.00 57.38 287 PHE A CA 1
ATOM 2347 C C . PHE A 1 287 ? -7.512 17.782 -22.845 1.00 57.38 287 PHE A C 1
ATOM 2349 O O . PHE A 1 287 ? -7.070 18.893 -23.140 1.00 57.38 287 PHE A O 1
ATOM 2356 N N . LYS A 1 288 ? -8.807 17.497 -22.983 1.00 43.25 288 LYS A N 1
ATOM 2357 C CA . LYS A 1 288 ? -9.842 18.493 -23.250 1.00 43.25 288 LYS A CA 1
ATOM 2358 C C . LYS A 1 288 ? -10.289 19.070 -21.916 1.00 43.25 288 LYS A C 1
ATOM 2360 O O . LYS A 1 288 ? -11.193 18.561 -21.263 1.00 43.25 288 LYS A O 1
ATOM 2365 N N . PHE A 1 289 ? -9.608 20.128 -21.490 1.00 42.38 289 PHE A N 1
ATOM 2366 C CA . PHE A 1 289 ? -10.123 20.997 -20.441 1.00 42.38 289 PHE A CA 1
ATOM 2367 C C . PHE A 1 289 ? -11.287 21.805 -21.019 1.00 42.38 289 PHE A C 1
ATOM 2369 O O . PHE A 1 289 ? -11.075 22.846 -21.633 1.00 42.38 289 PHE A O 1
ATOM 2376 N N . GLU A 1 290 ? -12.515 21.338 -20.823 1.00 36.03 290 GLU A N 1
ATOM 2377 C CA . GLU A 1 290 ? -13.642 22.263 -20.720 1.00 36.03 290 GLU A CA 1
ATOM 2378 C C . GLU A 1 290 ? -13.716 22.676 -19.245 1.00 36.03 290 GLU A C 1
ATOM 2380 O O . GLU A 1 290 ? -14.134 21.896 -18.386 1.00 36.03 290 GLU A O 1
ATOM 2385 N N . LEU A 1 291 ? -13.145 23.850 -18.954 1.00 32.72 291 LEU A N 1
ATOM 2386 C CA . LEU A 1 291 ? -13.243 24.533 -17.661 1.00 32.72 291 LEU A CA 1
ATOM 2387 C C . LEU A 1 291 ? -14.657 25.076 -17.443 1.00 32.72 291 LEU A C 1
ATOM 2389 O O . LEU A 1 291 ? -15.206 25.661 -18.404 1.00 32.72 291 LEU A O 1
#

Solvent-accessible surface area (backbone atoms only — not comparable to full-atom values): 15702 Å² total; per-residue (Å²): 136,86,48,32,42,46,59,54,51,52,27,45,50,54,31,56,42,63,47,31,36,77,90,53,66,64,75,85,48,66,49,71,38,96,56,90,63,69,60,47,68,47,59,38,85,90,47,61,34,41,35,32,13,47,73,58,35,68,34,73,45,87,48,66,33,49,51,35,38,51,38,48,54,49,14,24,38,49,32,37,56,54,58,46,49,59,53,58,78,71,89,46,55,66,46,39,24,21,53,48,44,45,17,35,18,48,2,30,19,43,31,52,46,38,63,73,70,14,65,53,41,36,49,55,52,48,64,74,65,61,48,101,88,47,84,78,67,56,66,72,58,52,51,51,54,49,37,32,21,42,14,44,16,49,41,50,40,37,71,72,50,35,52,79,36,55,84,68,60,45,48,54,45,32,40,55,43,52,53,34,24,53,51,12,47,53,50,32,50,31,48,73,68,75,52,82,56,65,71,58,52,49,55,46,45,42,34,21,29,57,76,45,45,28,50,81,72,42,64,54,98,83,70,74,77,69,59,66,67,43,52,51,52,35,49,53,53,51,44,60,69,26,54,94,49,74,33,54,49,74,44,58,30,76,92,41,40,73,52,70,49,48,57,74,77,94,49,71,65,63,48,51,54,49,52,51,52,51,53,56,55,59,70,67,62,75,86,76,82,82,128

Organism: Paucimonas lemoignei (NCBI:txid29443)